Protein AF-A0A979G7C5-F1 (afdb_monomer)

Radius of gyration: 26.06 Å; Cα contacts (8 Å, |Δi|>4): 668; chains: 1; bounding box: 57×46×70 Å

Mean predicted aligned error: 7.99 Å

Nearest PDB structures (foldseek):
  5u0k-assembly3_E  TM=8.000E-01  e=1.067E-02  Homo sapiens
  5et0-assembly2_C  TM=7.974E-01  e=4.278E-02  Mus musculus
  5u0k-assembly2_C  TM=7.469E-01  e=3.533E-02  Homo sapiens
  5et0-assembly1_A  TM=7.717E-01  e=4.078E-02  Mus musculus
  5d68-assembly1_A  TM=5.350E-01  e=1.063E-01  Homo sapiens

Structure (mmCIF, N/CA/C/O backbone):
data_AF-A0A979G7C5-F1
#
_entry.id   AF-A0A979G7C5-F1
#
loop_
_atom_site.group_PDB
_atom_site.id
_atom_site.type_symbol
_atom_site.label_atom_id
_atom_site.label_alt_id
_atom_site.label_comp_id
_atom_site.label_asym_id
_atom_site.label_entity_id
_atom_site.label_seq_id
_atom_site.pdbx_PDB_ins_code
_atom_site.Cartn_x
_atom_site.Cartn_y
_atom_site.Cartn_z
_atom_site.occupancy
_atom_site.B_iso_or_equiv
_atom_site.auth_seq_id
_atom_site.auth_comp_id
_atom_site.auth_asym_id
_atom_site.auth_atom_id
_atom_site.pdbx_PDB_model_num
ATOM 1 N N . MET A 1 1 ? -24.559 18.568 43.236 1.00 65.19 1 MET A N 1
ATOM 2 C CA . MET A 1 1 ? -23.312 19.051 42.626 1.00 65.19 1 MET A CA 1
ATOM 3 C C . MET A 1 1 ? -23.629 20.372 41.955 1.00 65.19 1 MET A C 1
ATOM 5 O O . MET A 1 1 ? -24.636 20.442 41.255 1.00 65.19 1 MET A O 1
ATOM 9 N N . THR A 1 2 ? -22.877 21.422 42.255 1.00 83.81 2 THR A N 1
ATOM 10 C CA . THR A 1 2 ? -23.040 22.732 41.608 1.00 83.81 2 THR A CA 1
ATOM 11 C C . THR A 1 2 ? -22.500 22.690 40.173 1.00 83.81 2 THR A C 1
ATOM 13 O O . THR A 1 2 ? -21.717 21.806 39.822 1.00 83.81 2 THR A O 1
ATOM 16 N N . GLU A 1 3 ? -22.909 23.631 39.318 1.00 80.62 3 GLU A N 1
ATOM 17 C CA . GLU A 1 3 ? -22.395 23.734 37.940 1.00 80.62 3 GLU A CA 1
ATOM 18 C C . GLU A 1 3 ? -20.869 23.934 37.915 1.00 80.62 3 GLU A C 1
ATOM 20 O O . GLU A 1 3 ? -20.166 23.355 37.090 1.00 80.62 3 GLU A O 1
ATOM 25 N N . GLN A 1 4 ? -20.340 24.678 38.887 1.00 83.25 4 GLN A N 1
ATOM 26 C CA . GLN A 1 4 ? -18.908 24.901 39.046 1.00 83.25 4 GLN A CA 1
ATOM 27 C C . GLN A 1 4 ? -18.161 23.621 39.458 1.00 83.25 4 GLN A C 1
ATOM 29 O O . GLN A 1 4 ? -17.137 23.299 38.858 1.00 83.25 4 GLN A O 1
ATOM 34 N N . GLU A 1 5 ? -18.705 22.840 40.399 1.00 84.50 5 GLU A N 1
ATOM 35 C CA . GLU A 1 5 ? -18.144 21.533 40.784 1.00 84.50 5 GLU A CA 1
ATOM 36 C C . GLU A 1 5 ? -18.122 20.544 39.604 1.00 84.50 5 GLU A C 1
ATOM 38 O O . GLU A 1 5 ? -17.166 19.788 39.438 1.00 84.50 5 GLU A O 1
ATOM 43 N N . MET A 1 6 ? -19.157 20.556 38.757 1.00 81.44 6 MET A N 1
ATOM 44 C CA . MET A 1 6 ? -19.218 19.723 37.547 1.00 81.44 6 MET A CA 1
ATOM 45 C C . MET A 1 6 ? -18.106 20.069 36.562 1.00 81.44 6 MET A C 1
ATOM 47 O O . MET A 1 6 ? -17.417 19.175 36.070 1.00 81.44 6 MET A O 1
ATOM 51 N N . ILE A 1 7 ? -17.907 21.361 36.303 1.00 84.19 7 ILE A N 1
ATOM 52 C CA . ILE A 1 7 ? -16.849 21.843 35.415 1.00 84.19 7 ILE A CA 1
ATOM 53 C C . ILE A 1 7 ? -15.473 21.458 35.975 1.00 84.19 7 ILE A C 1
ATOM 55 O O . ILE A 1 7 ? -14.643 20.926 35.239 1.00 84.19 7 ILE A O 1
ATOM 59 N N . GLU A 1 8 ? -15.221 21.662 37.269 1.00 87.56 8 GLU A N 1
ATOM 60 C CA . GLU A 1 8 ? -13.943 21.305 37.903 1.00 87.56 8 GLU A CA 1
ATOM 61 C C . GLU A 1 8 ? -13.616 19.813 37.756 1.00 87.56 8 GLU A C 1
ATOM 63 O O . GLU A 1 8 ? -12.504 19.461 37.350 1.00 87.56 8 GLU A O 1
ATOM 68 N N . LYS A 1 9 ? -14.598 18.930 37.980 1.00 88.50 9 LYS A N 1
ATOM 69 C CA . LYS A 1 9 ? -14.421 17.484 37.777 1.00 88.50 9 LYS A CA 1
ATOM 70 C C . LYS A 1 9 ? -14.158 17.115 36.318 1.00 88.50 9 LYS A C 1
ATOM 72 O O . LYS A 1 9 ? -13.328 16.246 36.055 1.00 88.50 9 LYS A O 1
ATOM 77 N N . GLN A 1 10 ? -14.798 17.789 35.362 1.00 86.75 10 GLN A N 1
ATOM 78 C CA . GLN A 1 10 ? -14.504 17.608 33.935 1.00 86.75 10 GLN A CA 1
ATOM 79 C C . GLN A 1 10 ? -13.054 17.997 33.598 1.00 86.75 10 GLN A C 1
ATOM 81 O O . GLN A 1 10 ? -12.366 17.283 32.861 1.00 86.75 10 GLN A O 1
ATOM 86 N N . TRP A 1 11 ? -12.548 19.103 34.152 1.00 86.06 11 TRP A N 1
ATOM 87 C CA . TRP A 1 11 ? -11.151 19.509 33.963 1.00 86.06 11 TRP A CA 1
ATOM 88 C C . TRP A 1 11 ? -10.168 18.516 34.573 1.00 86.06 11 TRP A C 1
ATOM 90 O O . TRP A 1 11 ? -9.171 18.183 33.923 1.00 86.06 11 TRP A O 1
ATOM 100 N N . GLU A 1 12 ? -10.454 18.020 35.775 1.00 90.19 12 GLU A N 1
ATOM 101 C CA . GLU A 1 12 ? -9.597 17.041 36.438 1.00 90.19 12 GLU A CA 1
ATOM 102 C C . GLU A 1 12 ? -9.574 15.714 35.677 1.00 90.19 12 GLU A C 1
ATOM 104 O O . GLU A 1 12 ? -8.500 15.186 35.388 1.00 90.19 12 GLU A O 1
ATOM 109 N N . LEU A 1 13 ? -10.730 15.240 35.209 1.00 89.00 13 LEU A N 1
ATOM 110 C CA . LEU A 1 13 ? -10.818 14.065 34.348 1.00 89.00 13 LEU A CA 1
ATOM 111 C C . LEU A 1 13 ? -9.994 14.233 33.063 1.00 89.00 13 LEU A C 1
ATOM 113 O O . LEU A 1 13 ? -9.229 13.344 32.683 1.00 89.00 13 LEU A O 1
ATOM 117 N N . ALA A 1 14 ? -10.080 15.399 32.415 1.00 85.56 14 ALA A N 1
ATOM 118 C CA . ALA A 1 14 ? -9.262 15.696 31.240 1.00 85.56 14 ALA A CA 1
ATOM 119 C C . ALA A 1 14 ? -7.764 15.638 31.546 1.00 85.56 14 ALA A C 1
ATOM 121 O O . ALA A 1 14 ? -6.989 15.132 30.735 1.00 85.56 14 ALA A O 1
ATOM 122 N N . ARG A 1 15 ? -7.360 16.190 32.695 1.00 87.94 15 ARG A N 1
ATOM 123 C CA . ARG A 1 15 ? -5.967 16.230 33.134 1.00 87.94 15 ARG A CA 1
ATOM 124 C C . ARG A 1 15 ? -5.449 14.821 33.408 1.00 87.94 15 ARG A C 1
ATOM 126 O O . ARG A 1 15 ? -4.359 14.499 32.946 1.00 87.94 15 ARG A O 1
ATOM 133 N N . LEU A 1 16 ? -6.219 13.978 34.095 1.00 90.88 16 LEU A N 1
ATOM 134 C CA . LEU A 1 16 ? -5.849 12.585 34.361 1.00 90.88 16 LEU A CA 1
ATOM 135 C C . LEU A 1 16 ? -5.660 11.794 33.064 1.00 90.88 16 LEU A C 1
ATOM 137 O O . LEU A 1 16 ? -4.628 11.153 32.885 1.00 90.88 16 LEU A O 1
ATOM 141 N N . ILE A 1 17 ? -6.595 11.919 32.118 1.00 87.69 17 ILE A N 1
ATOM 142 C CA . ILE A 1 17 ? -6.493 11.272 30.803 1.00 87.69 17 ILE A CA 1
ATOM 143 C C . ILE A 1 17 ? -5.252 11.774 30.046 1.00 87.69 17 ILE A C 1
ATOM 145 O O . ILE A 1 17 ? -4.513 10.984 29.465 1.00 87.69 17 ILE A O 1
ATOM 149 N N . GLN A 1 18 ? -4.975 13.082 30.063 1.00 85.12 18 GLN A N 1
ATOM 150 C CA . GLN A 1 18 ? -3.791 13.651 29.405 1.00 85.12 18 GLN A CA 1
ATOM 151 C C . GLN A 1 18 ? -2.464 13.208 30.032 1.00 85.12 18 GLN A C 1
ATOM 153 O O . GLN A 1 18 ? -1.471 13.124 29.309 1.00 85.12 18 GLN A O 1
ATOM 158 N N . ARG A 1 19 ? -2.450 12.933 31.342 1.00 88.56 19 ARG A N 1
ATOM 159 C CA . ARG A 1 19 ? -1.281 12.428 32.073 1.00 88.56 19 ARG A CA 1
ATOM 160 C C . ARG A 1 19 ? -0.956 10.974 31.757 1.00 88.56 19 ARG A C 1
ATOM 162 O O . ARG A 1 19 ? 0.168 10.573 32.029 1.00 88.56 19 ARG A O 1
ATOM 169 N N . MET A 1 20 ? -1.897 10.211 31.196 1.00 88.00 20 MET A N 1
ATOM 170 C CA . MET A 1 20 ? -1.605 8.840 30.800 1.00 88.00 20 MET A CA 1
ATOM 171 C C . MET A 1 20 ? -0.506 8.813 29.741 1.00 88.00 20 MET A C 1
ATOM 173 O O . MET A 1 20 ? -0.612 9.435 28.670 1.00 88.00 20 MET A O 1
ATOM 177 N N . GLU A 1 21 ? 0.541 8.063 30.054 1.00 84.50 21 GLU A N 1
ATOM 178 C CA . GLU A 1 21 ? 1.691 7.899 29.192 1.00 84.50 21 GLU A CA 1
ATOM 179 C C . GLU A 1 21 ? 1.343 6.978 28.021 1.00 84.50 21 GLU A C 1
ATOM 181 O O . GLU A 1 21 ? 0.790 5.888 28.172 1.00 84.50 21 GLU A O 1
ATOM 186 N N . VAL A 1 22 ? 1.638 7.457 26.816 1.00 78.50 22 VAL A N 1
ATOM 187 C CA . VAL A 1 22 ? 1.354 6.764 25.557 1.00 78.50 22 VAL A CA 1
ATOM 188 C C . VAL A 1 22 ? 2.319 5.594 25.408 1.00 78.50 22 VAL A C 1
ATOM 190 O O . VAL A 1 22 ? 3.527 5.796 25.303 1.00 78.50 22 VAL A O 1
ATOM 193 N N . ILE A 1 23 ? 1.765 4.385 25.346 1.00 68.44 23 ILE A N 1
ATOM 194 C CA . ILE A 1 23 ? 2.517 3.126 25.241 1.00 68.44 23 ILE A CA 1
ATOM 195 C C . ILE A 1 23 ? 2.898 2.830 23.776 1.00 68.44 23 ILE A C 1
ATOM 197 O O . ILE A 1 23 ? 3.778 2.016 23.506 1.00 68.44 23 ILE A O 1
ATOM 201 N N . PHE A 1 24 ? 2.287 3.525 22.806 1.00 59.44 24 PHE A N 1
ATOM 202 C CA . PHE A 1 24 ? 2.397 3.158 21.397 1.00 59.44 24 PHE A CA 1
ATOM 203 C C . PHE A 1 24 ? 3.836 3.014 20.849 1.00 59.44 24 PHE A C 1
ATOM 205 O O . PHE A 1 24 ? 4.648 3.944 20.843 1.00 59.44 24 PHE A O 1
ATOM 212 N N . ILE A 1 25 ? 4.073 1.822 20.285 1.00 53.44 25 ILE A N 1
ATOM 213 C CA . ILE A 1 25 ? 5.335 1.147 19.909 1.00 53.44 25 ILE A CA 1
ATOM 214 C C . ILE A 1 25 ? 6.167 1.884 18.836 1.00 53.44 25 ILE A C 1
ATOM 216 O O . ILE A 1 25 ? 7.331 1.569 18.602 1.00 53.44 25 ILE A O 1
ATOM 220 N N . GLY A 1 26 ? 5.614 2.913 18.197 1.00 47.84 26 GLY A N 1
ATOM 221 C CA . GLY A 1 26 ? 6.267 3.617 17.094 1.00 47.84 26 GLY A CA 1
ATOM 222 C C . GLY A 1 26 ? 7.350 4.632 17.466 1.00 47.84 26 GLY A C 1
ATOM 223 O O . GLY A 1 26 ? 8.093 5.044 16.577 1.00 47.84 26 GLY A O 1
ATOM 224 N N . HIS A 1 27 ? 7.412 5.086 18.725 1.00 45.94 27 HIS A N 1
ATOM 225 C CA . HIS A 1 27 ? 8.196 6.282 19.074 1.00 45.94 27 HIS A CA 1
ATOM 226 C C . HIS A 1 27 ? 8.910 6.294 20.438 1.00 45.94 27 HIS A C 1
ATOM 228 O O . HIS A 1 27 ? 9.611 7.264 20.706 1.00 45.94 27 HIS A O 1
ATOM 234 N N . GLN A 1 28 ? 8.785 5.280 21.297 1.00 47.62 28 GLN A N 1
ATOM 235 C CA . GLN A 1 28 ? 9.288 5.389 22.684 1.00 47.62 28 GLN A CA 1
ATOM 236 C C . GLN A 1 28 ? 10.570 4.613 22.993 1.00 47.62 28 GLN A C 1
ATOM 238 O O . GLN A 1 28 ? 11.233 4.933 23.979 1.00 47.62 28 GLN A O 1
ATOM 243 N N . PHE A 1 29 ? 10.954 3.654 22.150 1.00 48.78 29 PHE A N 1
ATOM 244 C CA . PHE A 1 29 ? 12.220 2.946 22.304 1.00 48.78 29 PHE A CA 1
ATOM 245 C C . PHE A 1 29 ? 13.025 3.172 21.049 1.00 48.78 29 PHE A C 1
ATOM 247 O O . PHE A 1 29 ? 12.727 2.644 19.976 1.00 48.78 29 PHE A O 1
ATOM 254 N N . ASN A 1 30 ? 14.006 4.056 21.185 1.00 47.91 30 ASN A N 1
ATOM 255 C CA . ASN A 1 30 ? 14.984 4.277 20.148 1.00 47.91 30 ASN A CA 1
ATOM 256 C C . ASN A 1 30 ? 15.523 2.896 19.757 1.00 47.91 30 ASN A C 1
ATOM 258 O O . ASN A 1 30 ? 15.884 2.115 20.634 1.00 47.91 30 ASN A O 1
ATOM 262 N N . LYS A 1 31 ? 15.593 2.568 18.465 1.00 48.22 31 LYS A N 1
ATOM 263 C CA . LYS A 1 31 ? 16.135 1.274 17.998 1.00 48.22 31 LYS A CA 1
ATOM 264 C C . LYS A 1 31 ? 17.591 1.043 18.474 1.00 48.22 31 LYS A C 1
ATOM 266 O O . LYS A 1 31 ? 18.130 -0.045 18.316 1.00 48.22 31 LYS A O 1
ATOM 271 N N . TYR A 1 32 ? 18.200 2.083 19.051 1.00 47.16 32 TYR A N 1
ATOM 272 C CA . TYR A 1 32 ? 19.519 2.143 19.669 1.00 47.16 32 TYR A CA 1
ATOM 273 C C . TYR A 1 32 ? 19.537 1.944 21.201 1.00 47.16 32 TYR A C 1
ATOM 275 O O . TYR A 1 32 ? 20.624 1.886 21.768 1.00 47.16 32 TYR A O 1
ATOM 283 N N . GLU A 1 33 ? 18.397 1.825 21.894 1.00 55.56 33 GLU A N 1
ATOM 284 C CA . GLU A 1 33 ? 18.376 1.348 23.287 1.00 55.56 33 GLU A CA 1
ATOM 285 C C . GLU A 1 33 ? 18.590 -0.169 23.279 1.00 55.56 33 GLU A C 1
ATOM 287 O O . GLU A 1 33 ? 17.657 -0.962 23.207 1.00 55.56 33 GLU A O 1
ATOM 292 N N . GLN A 1 34 ? 19.862 -0.568 23.278 1.00 56.00 34 GLN A N 1
ATOM 293 C CA . GLN A 1 34 ? 20.287 -1.959 23.101 1.00 56.00 34 GLN A CA 1
ATOM 294 C C . GLN A 1 34 ? 19.947 -2.873 24.290 1.00 56.00 34 GLN A C 1
ATOM 296 O O . GLN A 1 34 ? 20.027 -4.090 24.151 1.00 56.00 34 GLN A O 1
ATOM 301 N N . ASN A 1 35 ? 19.577 -2.324 25.452 1.00 74.62 35 ASN A N 1
ATOM 302 C CA . ASN A 1 35 ? 19.304 -3.119 26.647 1.00 74.62 35 ASN A CA 1
ATOM 303 C C . ASN A 1 35 ? 17.797 -3.388 26.813 1.00 74.62 35 ASN A C 1
ATOM 305 O O . ASN A 1 35 ? 17.026 -2.515 27.219 1.00 74.62 35 ASN A O 1
ATOM 309 N N . GLU A 1 36 ? 17.398 -4.624 26.513 1.00 74.81 36 GLU A N 1
ATOM 310 C CA . GLU A 1 36 ? 16.022 -5.115 26.620 1.00 74.81 36 GLU A CA 1
ATOM 311 C C . GLU A 1 36 ? 15.440 -4.988 28.037 1.00 74.81 36 GLU A C 1
ATOM 313 O O . GLU A 1 36 ? 14.257 -4.680 28.184 1.00 74.81 36 GLU A O 1
ATOM 318 N N . GLU A 1 37 ? 16.266 -5.140 29.073 1.00 79.62 37 GLU A N 1
ATOM 319 C CA . GLU A 1 37 ? 15.842 -5.026 30.471 1.00 79.62 37 GLU A CA 1
ATOM 320 C C . GLU A 1 37 ? 15.421 -3.590 30.813 1.00 79.62 37 GLU A C 1
ATOM 322 O O . GLU A 1 37 ? 14.376 -3.368 31.422 1.00 79.62 37 GLU A O 1
ATOM 327 N N . ILE A 1 38 ? 16.180 -2.590 30.346 1.00 75.38 38 ILE A N 1
ATOM 328 C CA . ILE A 1 38 ? 15.843 -1.167 30.527 1.00 75.38 38 ILE A CA 1
ATOM 329 C C . ILE A 1 38 ? 14.521 -0.845 29.824 1.00 75.38 38 ILE A C 1
ATOM 331 O O . ILE A 1 38 ? 13.658 -0.165 30.386 1.00 75.38 38 ILE A O 1
ATOM 335 N N . ARG A 1 39 ? 14.344 -1.378 28.611 1.00 72.81 39 ARG A N 1
ATOM 336 C CA . ARG A 1 39 ? 13.121 -1.225 27.821 1.00 72.81 39 ARG A CA 1
ATOM 337 C C . ARG A 1 39 ? 11.905 -1.781 28.562 1.00 72.81 39 ARG A C 1
ATOM 339 O O . ARG A 1 39 ? 10.885 -1.099 28.678 1.00 72.81 39 ARG A O 1
ATOM 346 N N . LEU A 1 40 ? 12.028 -3.005 29.072 1.00 76.62 40 LEU A N 1
ATOM 347 C CA . LEU A 1 40 ? 10.964 -3.696 29.792 1.00 76.62 40 LEU A CA 1
ATOM 348 C C . LEU A 1 40 ? 10.635 -2.986 31.109 1.00 76.62 40 LEU A C 1
ATOM 350 O O . LEU A 1 40 ? 9.466 -2.737 31.383 1.00 76.62 40 LEU A O 1
ATOM 354 N N . ASN A 1 41 ? 11.646 -2.565 31.871 1.00 82.00 41 ASN A N 1
ATOM 355 C CA . ASN A 1 41 ? 11.454 -1.830 33.122 1.00 82.00 41 ASN A CA 1
ATOM 356 C C . ASN A 1 41 ? 10.749 -0.487 32.903 1.00 82.00 41 ASN A C 1
ATOM 358 O O . ASN A 1 41 ? 9.819 -0.159 33.639 1.00 82.00 41 ASN A O 1
ATOM 362 N N . LYS A 1 42 ? 11.131 0.276 31.868 1.00 79.12 42 LYS A N 1
ATOM 363 C CA . LYS A 1 42 ? 10.425 1.513 31.503 1.00 79.12 42 LYS A CA 1
ATOM 364 C C . LYS A 1 42 ? 8.978 1.212 31.105 1.00 79.12 42 LYS A C 1
ATOM 366 O O . LYS A 1 42 ? 8.076 1.870 31.606 1.00 79.12 42 LYS A O 1
ATOM 371 N N . SER A 1 43 ? 8.748 0.198 30.269 1.00 78.19 43 SER A N 1
ATOM 372 C CA . SER A 1 43 ? 7.396 -0.222 29.873 1.00 78.19 43 SER A CA 1
ATOM 373 C C . SER A 1 43 ? 6.527 -0.617 31.074 1.00 78.19 43 SER A C 1
ATOM 375 O O . SER A 1 43 ? 5.376 -0.196 31.157 1.00 78.19 43 SER A O 1
ATOM 377 N N . ASN A 1 44 ? 7.074 -1.387 32.018 1.00 82.62 44 ASN A N 1
ATOM 378 C CA . ASN A 1 44 ? 6.371 -1.811 33.230 1.00 82.62 44 ASN A CA 1
ATOM 379 C C . ASN A 1 44 ? 6.041 -0.619 34.129 1.00 82.62 44 ASN A C 1
ATOM 381 O O . ASN A 1 44 ? 4.913 -0.502 34.595 1.00 82.62 44 ASN A O 1
ATOM 385 N N . LYS A 1 45 ? 6.986 0.311 34.303 1.00 85.25 45 LYS A N 1
ATOM 386 C CA . LYS A 1 45 ? 6.754 1.543 35.062 1.00 85.25 45 LYS A CA 1
ATOM 387 C C . LYS A 1 45 ? 5.619 2.377 34.458 1.00 85.25 45 LYS A C 1
ATOM 389 O O . LYS A 1 45 ? 4.718 2.792 35.179 1.00 85.25 45 LYS A O 1
ATOM 394 N N . VAL A 1 46 ? 5.631 2.577 33.138 1.00 83.75 46 VAL A N 1
ATOM 395 C CA . VAL A 1 46 ? 4.547 3.272 32.423 1.00 83.75 46 VAL A CA 1
ATOM 396 C C . VAL A 1 46 ? 3.208 2.566 32.629 1.00 83.75 46 VAL A C 1
ATOM 398 O O . VAL A 1 46 ? 2.183 3.214 32.842 1.00 83.75 46 VAL A O 1
ATOM 401 N N . HIS A 1 47 ? 3.206 1.235 32.574 1.00 82.38 47 HIS A N 1
ATOM 402 C CA . HIS A 1 47 ? 2.008 0.442 32.807 1.00 82.38 47 HIS A CA 1
ATOM 403 C C . HIS A 1 47 ? 1.458 0.642 34.229 1.00 82.38 47 HIS A C 1
ATOM 405 O O . HIS A 1 47 ? 0.273 0.930 34.381 1.00 82.38 47 HIS A O 1
ATOM 411 N N . GLU A 1 48 ? 2.307 0.572 35.256 1.00 86.00 48 GLU A N 1
ATOM 412 C CA . GLU A 1 48 ? 1.921 0.806 36.655 1.00 86.00 48 GLU A CA 1
ATOM 413 C C . GLU A 1 48 ? 1.374 2.222 36.891 1.00 86.00 48 GLU A C 1
ATOM 415 O O . GLU A 1 48 ? 0.337 2.388 37.536 1.00 86.00 48 GLU A O 1
ATOM 420 N N . GLU A 1 49 ? 2.022 3.251 36.340 1.00 87.31 49 GLU A N 1
ATOM 421 C CA . GLU A 1 49 ? 1.556 4.641 36.450 1.00 87.31 4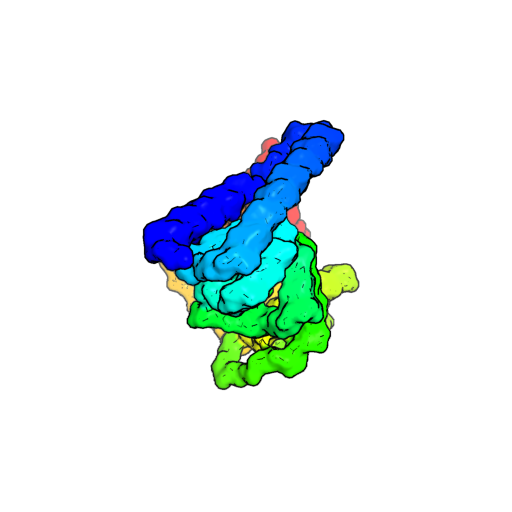9 GLU A CA 1
ATOM 422 C C . GLU A 1 49 ? 0.201 4.838 35.752 1.00 87.31 49 GLU A C 1
ATOM 424 O O . GLU A 1 49 ? -0.708 5.473 36.297 1.00 87.31 49 GLU A O 1
ATOM 429 N N . ASN A 1 50 ? 0.019 4.231 34.576 1.00 89.81 50 ASN A N 1
ATOM 430 C CA . ASN A 1 50 ? -1.255 4.254 33.865 1.00 89.81 50 ASN A CA 1
ATOM 431 C C . ASN A 1 50 ? -2.365 3.511 34.624 1.00 89.81 50 ASN A C 1
ATOM 433 O O . ASN A 1 50 ? -3.503 3.981 34.607 1.00 89.81 50 ASN A O 1
ATOM 437 N N . LEU A 1 51 ? -2.060 2.407 35.316 1.00 88.19 51 LEU A N 1
ATOM 438 C CA . LEU A 1 51 ? -3.025 1.689 36.160 1.00 88.19 51 LEU A CA 1
ATOM 439 C C . LEU A 1 51 ? -3.532 2.557 37.322 1.00 88.19 51 LEU A C 1
ATOM 441 O O . LEU A 1 51 ? -4.728 2.562 37.618 1.00 88.19 51 LEU A O 1
ATOM 445 N N . GLN A 1 52 ? -2.653 3.339 37.954 1.00 88.94 52 GLN A N 1
ATOM 446 C CA . GLN A 1 52 ? -3.056 4.263 39.021 1.00 88.94 52 GLN A CA 1
ATOM 447 C C . GLN A 1 52 ? -3.975 5.375 38.494 1.00 88.94 52 GLN A C 1
ATOM 449 O O . GLN A 1 52 ? -4.983 5.707 39.121 1.00 88.94 52 GLN A O 1
ATOM 454 N N . LEU A 1 53 ? -3.659 5.930 37.319 1.00 91.56 53 LEU A N 1
ATOM 455 C CA . LEU A 1 53 ? -4.504 6.936 36.670 1.00 91.56 53 LEU A CA 1
ATOM 456 C C . LEU A 1 53 ? -5.859 6.355 36.243 1.00 91.56 53 LEU A C 1
ATOM 458 O O . LEU A 1 53 ? -6.877 7.021 36.423 1.00 91.56 53 LEU A O 1
ATOM 462 N N . LEU A 1 54 ? -5.889 5.118 35.735 1.00 91.56 54 LEU A N 1
ATOM 463 C CA . LEU A 1 54 ? -7.114 4.394 35.375 1.00 91.56 54 LEU A CA 1
ATOM 4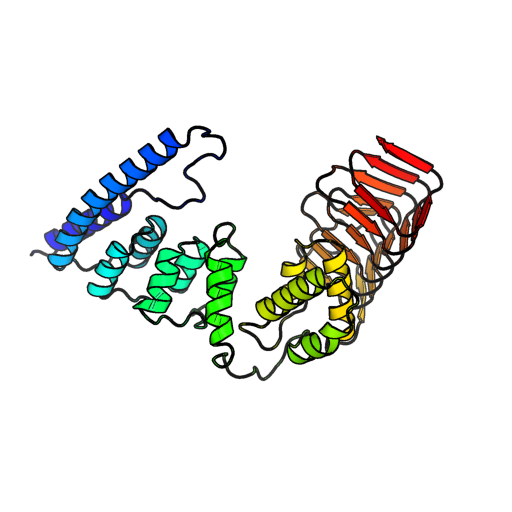64 C C . LEU A 1 54 ? -8.084 4.297 36.557 1.00 91.56 54 LEU A C 1
ATOM 466 O O . LEU A 1 54 ? -9.265 4.598 36.391 1.00 91.56 54 LEU A O 1
ATOM 470 N N . ALA A 1 55 ? -7.592 3.964 37.755 1.00 91.81 55 ALA A N 1
ATOM 471 C CA . ALA A 1 55 ? -8.421 3.903 38.958 1.00 91.81 55 ALA A CA 1
ATOM 472 C C . ALA A 1 55 ? -9.045 5.269 39.312 1.00 91.81 55 ALA A C 1
ATOM 474 O O . ALA A 1 55 ? -10.236 5.348 39.612 1.00 91.81 55 ALA A O 1
ATOM 475 N N . ALA A 1 56 ? -8.273 6.358 39.222 1.00 92.06 56 ALA A N 1
ATOM 476 C CA . ALA A 1 56 ? -8.780 7.711 39.470 1.00 92.06 56 ALA A CA 1
ATOM 477 C C . ALA A 1 56 ? -9.802 8.162 38.410 1.00 92.06 56 ALA A C 1
ATOM 479 O O . ALA A 1 56 ? -10.829 8.753 38.743 1.00 92.06 56 ALA A O 1
ATOM 480 N N . ILE A 1 57 ? -9.547 7.845 37.137 1.00 91.56 57 ILE A N 1
ATOM 481 C CA . ILE A 1 57 ? -10.468 8.112 36.025 1.00 91.56 57 ILE A CA 1
ATOM 482 C C . ILE A 1 57 ? -11.791 7.374 36.238 1.00 91.56 57 ILE A C 1
ATOM 484 O O . ILE A 1 57 ? -12.855 7.969 36.074 1.00 91.56 57 ILE A O 1
ATOM 488 N N . LYS A 1 58 ? -11.723 6.099 36.635 1.00 91.25 58 LYS A N 1
ATOM 489 C CA . LYS A 1 58 ? -12.897 5.266 36.895 1.00 91.25 58 LYS A CA 1
ATOM 490 C C . LYS A 1 58 ? -13.816 5.889 37.941 1.00 91.25 58 LYS A C 1
ATOM 492 O O . LYS A 1 58 ? -15.004 6.031 37.674 1.00 91.25 58 LYS A O 1
ATOM 497 N N . MET A 1 59 ? -13.260 6.339 39.068 1.00 91.81 59 MET A N 1
ATOM 498 C CA . MET A 1 59 ? -14.044 6.997 40.120 1.00 91.81 59 MET A CA 1
ATOM 499 C C . MET A 1 59 ? -14.783 8.236 39.598 1.00 91.81 59 MET A C 1
ATOM 501 O O . MET A 1 59 ? -15.977 8.382 39.835 1.00 91.81 59 MET A O 1
ATOM 505 N N . LEU A 1 60 ? -14.112 9.107 38.833 1.00 89.75 60 LEU A N 1
ATOM 506 C CA . LEU A 1 60 ? -14.755 10.310 38.286 1.00 89.75 60 LEU A CA 1
ATOM 507 C C . LEU A 1 60 ? -15.873 9.983 37.285 1.00 89.75 60 LEU A C 1
ATOM 509 O O . LEU A 1 60 ? -16.884 10.680 37.246 1.00 89.75 60 LEU A O 1
ATOM 513 N N . ILE A 1 61 ? -15.715 8.932 36.478 1.00 88.12 61 ILE A N 1
ATOM 514 C CA . ILE A 1 61 ? -16.768 8.487 35.553 1.00 88.12 61 ILE A CA 1
ATOM 515 C C . ILE A 1 61 ? -17.964 7.918 36.333 1.00 88.12 61 ILE A C 1
ATOM 517 O O . ILE A 1 61 ? -19.108 8.236 36.009 1.00 88.12 61 ILE A O 1
ATOM 521 N N . GLU A 1 62 ? -17.717 7.127 37.382 1.00 89.00 62 GLU A N 1
ATOM 522 C CA . GLU A 1 62 ? -18.758 6.569 38.261 1.00 89.00 62 GLU A CA 1
ATOM 523 C C . GLU A 1 62 ? -19.529 7.656 39.034 1.00 89.00 62 GLU A C 1
ATOM 525 O O . GLU A 1 62 ? -20.716 7.491 39.314 1.00 89.00 62 GLU A O 1
ATOM 530 N N . GLU A 1 63 ? -18.907 8.808 39.301 1.00 88.69 63 GLU A N 1
ATOM 531 C CA . GLU A 1 63 ? -19.565 9.997 39.865 1.00 88.69 63 GLU A CA 1
ATOM 532 C C . GLU A 1 63 ? -20.489 10.739 38.875 1.00 88.69 63 GLU A C 1
ATOM 534 O O . GLU A 1 63 ? -21.099 11.750 39.235 1.00 88.69 63 GLU A O 1
ATOM 539 N N . GLY A 1 64 ? -20.616 10.255 37.635 1.00 84.19 64 GLY A N 1
ATOM 540 C CA . GLY A 1 64 ? -21.521 10.810 36.627 1.00 84.19 64 GLY A CA 1
ATOM 541 C C . GLY A 1 64 ? -20.978 12.050 35.917 1.00 84.19 64 GLY A C 1
ATOM 542 O O . GLY A 1 64 ? -21.757 12.864 35.417 1.00 84.19 64 GLY A O 1
ATOM 543 N N . VAL A 1 65 ? -19.654 12.227 35.878 1.00 84.62 65 VAL A N 1
ATOM 544 C CA . VAL A 1 65 ? -19.025 13.307 35.109 1.00 84.62 65 VAL A CA 1
ATOM 545 C C . VAL A 1 65 ? -19.289 13.081 33.620 1.00 84.62 65 VAL A C 1
ATOM 547 O O . VAL A 1 65 ? -18.794 12.123 33.027 1.00 84.62 65 VAL A O 1
ATOM 550 N N . ASP A 1 66 ? -20.060 13.982 33.006 1.00 77.62 66 ASP A N 1
ATOM 551 C CA . ASP A 1 66 ? -20.299 13.960 31.561 1.00 77.62 66 ASP A CA 1
ATOM 552 C C . ASP A 1 66 ? -18.967 14.071 30.811 1.00 77.62 66 ASP A C 1
ATOM 554 O O . ASP A 1 66 ? -18.162 14.937 31.133 1.00 77.62 66 ASP A O 1
ATOM 558 N N . LEU A 1 67 ? -18.758 13.217 29.809 1.00 76.75 67 LEU A N 1
ATOM 559 C CA . LEU A 1 67 ? -17.566 13.123 28.960 1.00 76.75 67 LEU A CA 1
ATOM 560 C C . LEU A 1 67 ? -17.668 13.953 27.666 1.00 76.75 67 LEU A C 1
ATOM 562 O O . LEU A 1 67 ? -16.702 14.055 26.897 1.00 76.75 67 LEU A O 1
ATOM 566 N N . ASN A 1 68 ? -18.828 14.555 27.395 1.00 69.31 68 ASN A N 1
ATOM 567 C CA . ASN A 1 68 ? -19.110 15.220 26.125 1.00 69.31 68 ASN A CA 1
ATOM 568 C C . ASN A 1 68 ? -18.314 16.522 25.914 1.00 69.31 68 ASN A C 1
ATOM 570 O O . ASN A 1 68 ? -18.152 16.989 24.788 1.00 69.31 68 ASN A O 1
ATOM 574 N N . PHE A 1 69 ? -17.715 17.072 26.971 1.00 67.00 69 PHE A N 1
ATOM 575 C CA . PHE A 1 69 ? -16.857 18.254 26.881 1.00 67.00 69 PHE A CA 1
ATOM 576 C C . PHE A 1 69 ? -15.580 18.018 26.043 1.00 67.00 69 PHE A C 1
ATOM 578 O O . PHE A 1 69 ? -15.000 18.986 25.547 1.00 67.00 69 PHE A O 1
ATOM 585 N N . LYS A 1 70 ? -15.129 16.757 25.856 1.00 60.66 70 LYS A N 1
ATOM 586 C CA . LYS A 1 70 ? -13.865 16.416 25.156 1.00 60.66 70 LYS A CA 1
ATOM 587 C C . LYS A 1 70 ? -13.854 15.080 24.386 1.00 60.66 70 LYS A C 1
ATOM 589 O O . LYS A 1 70 ? -12.773 14.543 24.135 1.00 60.66 70 LYS A O 1
ATOM 594 N N . ASN A 1 71 ? -15.008 14.567 23.941 1.00 59.75 71 ASN A N 1
ATOM 595 C CA . ASN A 1 71 ? -15.158 13.254 23.268 1.00 59.75 71 ASN A CA 1
ATOM 596 C C . ASN A 1 71 ? -14.019 12.911 22.267 1.00 59.75 71 ASN A C 1
ATOM 598 O O . ASN A 1 71 ? -13.437 11.827 22.300 1.00 59.75 71 ASN A O 1
ATOM 602 N N . LYS A 1 72 ? -13.604 13.881 21.442 1.00 63.03 72 LYS A N 1
ATOM 603 C CA . LYS A 1 72 ? -12.565 13.698 20.414 1.00 63.03 72 LYS A CA 1
ATOM 604 C C . LYS A 1 72 ? -11.182 13.319 20.963 1.00 63.03 72 LYS A C 1
ATOM 606 O O . LYS A 1 72 ? -10.532 12.471 20.368 1.00 63.03 72 LYS A O 1
ATOM 611 N N . SER A 1 73 ? -10.731 13.910 22.075 1.00 71.81 73 SER A N 1
ATOM 612 C CA . SER A 1 73 ? -9.366 13.685 22.584 1.00 71.81 73 SER A CA 1
ATOM 613 C C . SER A 1 73 ? -9.242 12.467 23.498 1.00 71.81 73 SER A C 1
ATOM 615 O O . SER A 1 73 ? -8.146 11.934 23.658 1.00 71.81 73 SER A O 1
ATOM 617 N N . VAL A 1 74 ? -10.338 12.044 24.139 1.00 81.44 74 VAL A N 1
ATOM 618 C CA . VAL A 1 74 ? -10.292 10.990 25.166 1.00 81.44 74 VAL A CA 1
ATOM 619 C C . VAL A 1 74 ? -10.206 9.592 24.547 1.00 81.44 74 VAL A C 1
ATOM 621 O O . VAL A 1 74 ? -9.330 8.819 24.925 1.00 81.44 74 VAL A O 1
ATOM 624 N N . MET A 1 75 ? -11.007 9.299 23.516 1.00 85.75 75 MET A N 1
ATOM 625 C CA . MET A 1 75 ? -10.938 8.020 22.791 1.00 85.75 75 MET A CA 1
ATOM 626 C C . MET A 1 75 ? -9.597 7.835 22.068 1.00 85.75 75 MET A C 1
ATOM 628 O O . MET A 1 75 ? -9.024 6.749 22.092 1.00 85.75 75 MET A O 1
ATOM 632 N N . GLU A 1 76 ? -9.048 8.901 21.474 1.00 82.56 76 GLU A N 1
ATOM 633 C CA . GLU A 1 76 ? -7.715 8.857 20.858 1.00 82.56 76 GLU A CA 1
ATOM 634 C C . GLU A 1 76 ? -6.620 8.556 21.878 1.00 82.56 76 GLU A C 1
ATOM 636 O O . GLU A 1 76 ? -5.700 7.791 21.589 1.00 82.56 76 GLU A O 1
ATOM 641 N N . ARG A 1 77 ? -6.726 9.133 23.082 1.00 85.25 77 ARG A N 1
ATOM 642 C CA . ARG A 1 77 ? -5.794 8.839 24.169 1.00 85.25 77 ARG A CA 1
ATOM 643 C C . ARG A 1 77 ? -5.864 7.372 24.570 1.00 85.25 77 ARG A C 1
ATOM 645 O O . ARG A 1 77 ? -4.809 6.773 24.714 1.00 85.25 77 ARG A O 1
ATOM 652 N N . ALA A 1 78 ? -7.063 6.801 24.680 1.00 88.19 78 ALA A N 1
ATOM 653 C CA . ALA A 1 78 ? -7.241 5.390 25.012 1.00 88.19 78 ALA A CA 1
ATOM 654 C C . ALA A 1 78 ? -6.611 4.451 23.972 1.00 88.19 78 ALA A C 1
ATOM 656 O O . ALA A 1 78 ? -6.001 3.450 24.335 1.00 88.19 78 ALA A O 1
ATOM 657 N N . VAL A 1 79 ? -6.679 4.807 22.683 1.00 88.56 79 VAL A N 1
ATOM 658 C CA . VAL A 1 79 ? -5.953 4.081 21.625 1.00 88.56 79 VAL A CA 1
ATOM 659 C C . VAL A 1 79 ? -4.443 4.248 21.770 1.00 88.56 79 VAL A C 1
ATOM 661 O O . VAL A 1 79 ? -3.696 3.285 21.643 1.00 88.56 79 VAL A O 1
ATOM 664 N N . ALA A 1 80 ? -3.972 5.465 22.042 1.00 84.25 80 ALA A N 1
ATOM 665 C CA . ALA A 1 80 ? -2.547 5.751 22.178 1.00 84.25 80 ALA A CA 1
ATOM 666 C C . ALA A 1 80 ? -1.913 5.044 23.395 1.00 84.25 80 ALA A C 1
ATOM 668 O O . ALA A 1 80 ? -0.741 4.667 23.357 1.00 84.25 80 ALA A O 1
ATOM 669 N N . THR A 1 81 ? -2.680 4.846 24.464 1.00 84.00 81 THR A N 1
ATOM 670 C CA . THR A 1 81 ? -2.271 4.101 25.661 1.00 84.00 81 THR A CA 1
ATOM 671 C C . THR A 1 81 ? -2.543 2.597 25.552 1.00 84.00 81 THR A C 1
ATOM 673 O O . THR A 1 81 ? -2.252 1.880 26.501 1.00 84.00 81 THR A O 1
ATOM 676 N N . ASP A 1 82 ? -3.086 2.127 24.420 1.00 83.94 82 ASP A N 1
ATOM 677 C CA . ASP A 1 82 ? -3.523 0.742 24.176 1.00 83.94 82 ASP A CA 1
ATOM 678 C C . ASP A 1 82 ? -4.435 0.183 25.295 1.00 83.94 82 ASP A C 1
ATOM 680 O O . ASP A 1 82 ? -4.349 -0.976 25.692 1.00 83.94 82 ASP A O 1
ATOM 684 N N . SER A 1 83 ? -5.312 1.035 25.848 1.00 89.56 83 SER A N 1
ATOM 685 C CA . SER A 1 83 ? -6.138 0.717 27.019 1.00 89.56 83 SER A CA 1
ATOM 686 C C . SER A 1 83 ? -7.577 0.357 26.638 1.00 89.56 83 SER A C 1
ATOM 688 O O . SER A 1 83 ? -8.442 1.224 26.475 1.00 89.56 83 SER A O 1
ATOM 690 N N . ILE A 1 84 ? -7.856 -0.948 26.554 1.00 92.31 84 ILE A N 1
ATOM 691 C CA . ILE A 1 84 ? -9.218 -1.478 26.360 1.00 92.31 84 ILE A CA 1
ATOM 692 C C . ILE A 1 84 ? -10.135 -1.083 27.525 1.00 92.31 84 ILE A C 1
ATOM 694 O O . ILE A 1 84 ? -11.286 -0.719 27.292 1.00 92.31 84 ILE A O 1
ATOM 698 N N . GLU A 1 85 ? -9.636 -1.100 28.763 1.00 92.06 85 GLU A N 1
ATOM 699 C CA . GLU A 1 85 ? -10.418 -0.728 29.949 1.00 92.06 85 GLU A CA 1
ATOM 700 C C . GLU A 1 85 ? -10.912 0.723 29.867 1.00 92.06 85 GLU A C 1
ATOM 702 O O . GLU A 1 85 ? -12.090 0.997 30.095 1.00 92.06 85 GLU A O 1
ATOM 707 N N . LEU A 1 86 ? -10.049 1.651 29.442 1.00 91.06 86 LEU A N 1
ATOM 708 C CA . LEU A 1 86 ? -10.437 3.047 29.260 1.00 91.06 86 LEU A CA 1
ATOM 709 C C . LEU A 1 86 ? -11.497 3.207 28.159 1.00 91.06 86 LEU A C 1
ATOM 711 O O . LEU A 1 86 ? -12.465 3.947 28.336 1.00 91.06 86 LEU A O 1
ATOM 715 N N . ILE A 1 87 ? -11.361 2.468 27.050 1.00 92.00 87 ILE A N 1
ATOM 716 C CA . ILE A 1 87 ? -12.384 2.421 25.994 1.00 92.00 87 ILE A CA 1
ATOM 717 C C . ILE A 1 87 ? -13.711 1.916 26.565 1.00 92.00 87 ILE A C 1
ATOM 719 O O . ILE A 1 87 ? -14.746 2.536 26.331 1.00 92.00 87 ILE A O 1
ATOM 723 N N . GLN A 1 88 ? -13.702 0.819 27.324 1.00 92.12 88 GLN A N 1
ATOM 724 C CA . GLN A 1 88 ? -14.909 0.259 27.933 1.00 92.12 88 GLN A CA 1
ATOM 725 C C . GLN A 1 88 ? -15.598 1.263 28.857 1.00 92.12 88 GLN A C 1
ATOM 727 O O . GLN A 1 88 ? -16.809 1.446 28.741 1.00 92.12 88 GLN A O 1
ATOM 732 N N . MET A 1 89 ? -14.846 1.955 29.717 1.00 90.69 89 MET A N 1
ATOM 733 C CA . MET A 1 89 ? -15.400 2.988 30.597 1.00 90.69 89 MET A CA 1
ATOM 734 C C . MET A 1 89 ? -16.068 4.115 29.806 1.00 90.69 89 MET A C 1
ATOM 736 O O . MET A 1 89 ? -17.192 4.507 30.115 1.00 90.69 89 MET A O 1
ATOM 740 N N . PHE A 1 90 ? -15.425 4.597 28.742 1.00 88.69 90 PHE A N 1
ATOM 741 C CA . PHE A 1 90 ? -15.999 5.642 27.898 1.00 88.69 90 PHE A CA 1
ATOM 742 C C . PHE A 1 90 ? -17.256 5.183 27.153 1.00 88.69 90 PHE A C 1
ATOM 744 O O . PHE A 1 90 ? -18.224 5.938 27.070 1.00 88.69 90 PHE A O 1
ATOM 751 N N . LEU A 1 91 ? -17.277 3.948 26.644 1.00 88.62 91 LEU A N 1
ATOM 752 C CA . LEU A 1 91 ? -18.467 3.376 26.008 1.00 88.62 91 LEU A CA 1
ATOM 753 C C . LEU A 1 91 ? -19.631 3.242 27.004 1.00 88.62 91 LEU A C 1
ATOM 755 O O . LEU A 1 91 ? -20.761 3.577 26.657 1.00 88.62 91 LEU A O 1
ATOM 759 N N . SER A 1 92 ? -19.363 2.807 28.239 1.00 88.62 92 SER A N 1
ATOM 760 C CA . SER A 1 92 ? -20.369 2.713 29.311 1.00 88.62 92 SER A CA 1
ATOM 761 C C . SER A 1 92 ? -20.933 4.077 29.712 1.00 88.62 92 SER A C 1
ATOM 763 O O . SER A 1 92 ? -22.107 4.185 30.049 1.00 88.62 92 SER A O 1
ATOM 765 N N . ALA A 1 93 ? -20.121 5.128 29.608 1.00 85.00 93 ALA A N 1
ATOM 766 C CA . ALA A 1 93 ? -20.537 6.514 29.793 1.00 85.00 93 ALA A CA 1
ATOM 767 C C . ALA A 1 93 ? -21.214 7.130 28.545 1.00 85.00 93 ALA A C 1
ATOM 769 O O . ALA A 1 93 ? -21.450 8.335 28.494 1.00 85.00 93 ALA A O 1
ATOM 770 N N . GLY A 1 94 ? -21.540 6.318 27.532 1.00 84.50 94 GLY A N 1
ATOM 771 C CA . GLY A 1 94 ? -22.353 6.721 26.383 1.00 84.50 94 GLY A CA 1
ATOM 772 C C . GLY A 1 94 ? -21.579 7.300 25.199 1.00 84.50 94 GLY A C 1
ATOM 773 O O . GLY A 1 94 ? -22.205 7.786 24.255 1.00 84.50 94 GLY A O 1
ATOM 774 N N . LEU A 1 95 ? -20.239 7.251 25.191 1.00 86.00 95 LEU A N 1
ATOM 775 C CA . LEU A 1 95 ? -19.483 7.725 24.029 1.00 86.00 95 LEU A CA 1
ATOM 776 C C . LEU A 1 95 ? -19.695 6.810 22.813 1.00 86.00 95 LEU A C 1
ATOM 778 O O . LEU A 1 95 ? -19.624 5.584 22.926 1.00 86.00 95 LEU A O 1
ATOM 782 N N . PRO A 1 96 ? -19.898 7.382 21.614 1.00 84.56 96 PRO A N 1
ATOM 783 C CA . PRO A 1 96 ? -20.131 6.602 20.409 1.00 84.56 96 PRO A CA 1
ATOM 784 C C . PRO A 1 96 ? -18.848 5.916 19.920 1.00 84.56 96 PRO A C 1
ATOM 786 O O . PRO A 1 96 ? -17.871 6.564 19.547 1.00 84.56 96 PRO A O 1
ATOM 789 N N . ILE A 1 97 ? -18.894 4.588 19.786 1.00 84.88 97 ILE A N 1
ATOM 790 C CA . ILE A 1 97 ? -17.791 3.764 19.250 1.00 84.88 97 ILE A CA 1
ATOM 791 C C . ILE A 1 97 ? -17.396 4.134 17.804 1.00 84.88 97 ILE A C 1
ATOM 793 O O . ILE A 1 97 ? -16.251 3.973 17.383 1.00 84.88 97 ILE A O 1
ATOM 797 N N . ASN A 1 98 ? -18.345 4.666 17.027 1.00 77.81 98 ASN A N 1
ATOM 798 C CA . ASN A 1 98 ? -18.197 4.892 15.588 1.00 77.81 98 ASN A CA 1
ATOM 799 C C . ASN A 1 98 ? -17.940 6.354 15.191 1.00 77.81 98 ASN A C 1
ATOM 801 O O . ASN A 1 98 ? -17.733 6.623 14.010 1.00 77.81 98 ASN A O 1
ATOM 805 N N . GLU A 1 99 ? -17.932 7.302 16.131 1.00 72.06 99 GLU A N 1
ATOM 806 C CA . GLU A 1 99 ? -17.867 8.740 15.813 1.00 72.06 99 GLU A CA 1
ATOM 807 C C . GLU A 1 99 ? -16.593 9.426 16.322 1.00 72.06 99 GLU A C 1
ATOM 809 O O . GLU A 1 99 ? -16.567 10.622 16.605 1.00 72.06 99 GLU A O 1
ATOM 814 N N . VAL A 1 100 ? -15.482 8.692 16.380 1.00 72.06 100 VAL A N 1
ATOM 815 C CA . VAL A 1 100 ? -14.183 9.271 16.749 1.00 72.06 100 VAL A CA 1
ATOM 816 C C . VAL A 1 100 ? -13.600 10.038 15.557 1.00 72.06 100 VAL A C 1
ATOM 818 O O . VAL A 1 100 ? -13.210 9.452 14.542 1.00 72.06 100 VAL A O 1
ATOM 821 N N . ASN A 1 101 ? -13.572 11.371 15.650 1.00 69.94 101 ASN A N 1
ATOM 822 C CA . ASN A 1 101 ? -13.046 12.297 14.632 1.00 69.94 101 ASN A CA 1
ATOM 823 C C . ASN A 1 101 ? -13.605 12.100 13.212 1.00 69.94 101 ASN A C 1
ATOM 825 O O . ASN A 1 101 ? -12.912 12.307 12.214 1.00 69.94 101 ASN A O 1
ATOM 829 N N . GLY A 1 102 ? -14.872 11.686 13.113 1.00 72.94 102 GLY A N 1
ATOM 830 C CA . GLY A 1 102 ? -15.543 11.430 11.834 1.00 72.94 102 GLY A CA 1
ATOM 831 C C . GLY A 1 102 ? -14.983 10.232 11.053 1.00 72.94 102 GLY A C 1
ATOM 832 O O . GLY A 1 102 ? -15.396 10.017 9.915 1.00 72.94 102 GLY A O 1
ATOM 833 N N . LYS A 1 103 ? -14.050 9.469 11.646 1.00 79.31 103 LYS A N 1
ATOM 834 C CA . LYS A 1 103 ? -13.440 8.258 11.076 1.00 79.31 103 LYS A CA 1
ATOM 835 C C . LYS A 1 103 ? -13.863 6.972 11.802 1.00 79.31 103 LYS A C 1
ATOM 837 O O . LYS A 1 103 ? -13.964 5.936 11.157 1.00 79.31 103 LYS A O 1
ATOM 842 N N . GLY A 1 104 ? -14.160 7.062 13.100 1.00 86.75 104 GLY A N 1
ATOM 843 C CA . GLY A 1 104 ? -14.528 5.932 13.960 1.00 86.75 104 GLY A CA 1
ATOM 844 C C . GLY A 1 104 ? -13.332 5.340 14.708 1.00 86.75 104 GLY A C 1
ATOM 845 O O . GLY A 1 104 ? -12.191 5.467 14.266 1.00 86.75 104 GLY A O 1
ATOM 846 N N . LEU A 1 105 ? -13.580 4.713 15.863 1.00 90.25 105 LEU A N 1
ATOM 847 C CA . LEU A 1 105 ? -12.521 4.217 16.750 1.00 90.25 105 LEU A CA 1
ATOM 848 C C . LEU A 1 105 ? -11.668 3.121 16.093 1.00 90.25 105 LEU A C 1
ATOM 850 O O . LEU A 1 105 ? -10.446 3.135 16.214 1.00 90.25 105 LEU A O 1
ATOM 854 N N . LEU A 1 106 ? -12.309 2.226 15.334 1.00 94.06 106 LEU A N 1
ATOM 855 C CA . LEU A 1 106 ? -11.636 1.136 14.628 1.00 94.06 106 LEU A CA 1
ATOM 856 C C . LEU A 1 106 ? -10.616 1.648 13.594 1.00 94.06 106 LEU A C 1
ATOM 858 O O . LEU A 1 106 ? -9.515 1.109 13.511 1.00 94.06 106 LEU A O 1
ATOM 862 N N . TYR A 1 107 ? -10.940 2.722 12.860 1.00 92.56 107 TYR A N 1
ATOM 863 C CA . TYR A 1 107 ? -10.004 3.362 11.927 1.00 92.56 107 TYR A CA 1
ATOM 864 C C . TYR A 1 107 ? -8.738 3.828 12.656 1.00 92.56 107 TYR A C 1
ATOM 866 O O . TYR A 1 107 ? -7.629 3.540 12.214 1.00 92.56 107 TYR A O 1
ATOM 874 N N . HIS A 1 108 ? -8.894 4.540 13.777 1.00 89.00 108 HIS A N 1
ATOM 875 C CA . HIS A 1 108 ? -7.756 5.082 14.529 1.00 89.00 108 HIS A CA 1
ATOM 876 C C . HIS A 1 108 ? -6.908 3.979 15.143 1.00 89.00 108 HIS A C 1
ATOM 878 O O . HIS A 1 108 ? -5.684 4.039 15.063 1.00 89.00 108 HIS A O 1
ATOM 884 N N . ALA A 1 109 ? -7.545 2.948 15.700 1.00 92.19 109 ALA A N 1
ATOM 885 C CA . ALA A 1 109 ? -6.846 1.773 16.203 1.00 92.19 109 ALA A CA 1
ATOM 886 C C . ALA A 1 109 ? -5.997 1.129 15.095 1.00 92.19 109 ALA A C 1
ATOM 888 O O . ALA A 1 109 ? -4.819 0.847 15.308 1.00 92.19 109 ALA A O 1
ATOM 889 N N . ALA A 1 110 ? -6.537 0.997 13.882 1.00 92.94 110 ALA A N 1
ATOM 890 C CA . ALA A 1 110 ? -5.793 0.441 12.759 1.00 92.94 110 ALA A CA 1
ATOM 891 C C . ALA A 1 110 ? -4.662 1.348 12.245 1.00 92.94 110 ALA A C 1
ATOM 893 O O . ALA A 1 110 ? -3.570 0.857 11.962 1.00 92.94 110 ALA A O 1
ATOM 894 N N . GLU A 1 111 ? -4.889 2.663 12.171 1.00 89.19 111 GLU A N 1
ATOM 895 C CA . GLU A 1 111 ? -3.868 3.650 11.794 1.00 89.19 111 GLU A CA 1
ATOM 896 C C . GLU A 1 111 ? -2.710 3.671 12.799 1.00 89.19 111 GLU A C 1
ATOM 898 O O . GLU A 1 111 ? -1.547 3.806 12.417 1.00 89.19 111 GLU A O 1
ATOM 903 N N . LYS A 1 112 ? -3.001 3.512 14.092 1.00 87.31 112 LYS A N 1
ATOM 904 C CA . LYS A 1 112 ? -1.960 3.410 15.115 1.00 87.31 112 LYS A CA 1
ATOM 905 C C . LYS A 1 112 ? -1.312 2.036 15.141 1.00 87.31 112 LYS A C 1
ATOM 907 O O . LYS A 1 112 ? -0.142 1.980 15.466 1.00 87.31 112 LYS A O 1
ATOM 912 N N . GLY A 1 113 ? -1.990 0.976 14.704 1.00 88.94 113 GLY A N 1
ATOM 913 C CA . GLY A 1 113 ? -1.490 -0.398 14.789 1.00 88.94 113 GLY A CA 1
ATOM 914 C C . GLY A 1 113 ? -1.886 -1.100 16.092 1.00 88.94 113 GLY A C 1
ATOM 915 O O . GLY A 1 113 ? -1.223 -2.046 16.499 1.00 88.94 113 GLY A O 1
ATOM 916 N N . ALA A 1 114 ? -2.931 -0.618 16.775 1.00 90.44 114 ALA A N 1
ATOM 917 C CA . ALA A 1 114 ? -3.393 -1.079 18.085 1.00 90.44 114 ALA A CA 1
ATOM 918 C C . ALA A 1 114 ? -4.125 -2.422 17.960 1.00 90.44 114 ALA A C 1
ATOM 920 O O . ALA A 1 114 ? -5.355 -2.481 17.980 1.00 90.44 114 ALA A O 1
ATOM 921 N N . ALA A 1 115 ? -3.373 -3.503 17.743 1.00 91.88 115 ALA A N 1
ATOM 922 C CA . ALA A 1 115 ? -3.923 -4.804 17.365 1.00 91.88 115 ALA A CA 1
ATOM 923 C C . ALA A 1 115 ? -4.928 -5.362 18.384 1.00 91.88 115 ALA A C 1
ATOM 925 O O . ALA A 1 115 ? -5.958 -5.901 17.978 1.00 91.88 115 ALA A O 1
ATOM 926 N N . GLN A 1 116 ? -4.676 -5.185 19.684 1.00 92.62 116 GLN A N 1
ATOM 927 C CA . GLN A 1 116 ? -5.585 -5.642 20.741 1.00 92.62 116 GLN A CA 1
ATOM 928 C C . GLN A 1 116 ? -6.911 -4.882 20.710 1.00 92.62 116 GLN A C 1
ATOM 930 O O . GLN A 1 116 ? -7.978 -5.491 20.729 1.00 92.62 116 GLN A O 1
ATOM 935 N N . ILE A 1 117 ? -6.860 -3.558 20.552 1.00 94.19 117 ILE A N 1
ATOM 936 C CA . ILE A 1 117 ? -8.064 -2.737 20.402 1.00 94.19 117 ILE A CA 1
ATOM 937 C C . ILE A 1 117 ? -8.815 -3.098 19.115 1.00 94.19 117 ILE A C 1
ATOM 939 O O . ILE A 1 117 ? -10.034 -3.223 19.140 1.00 94.19 117 ILE A O 1
ATOM 943 N N . VAL A 1 118 ?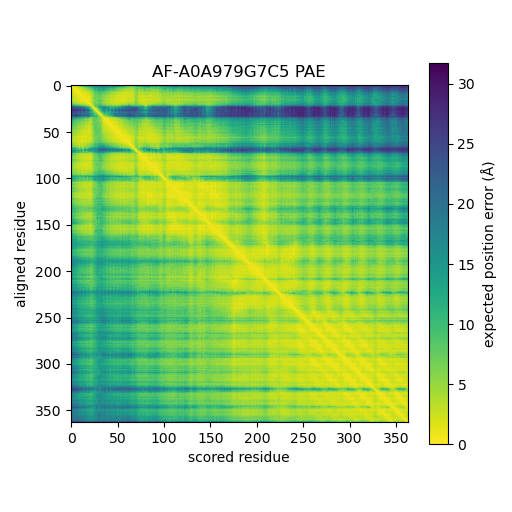 -8.121 -3.298 17.990 1.00 96.06 118 VAL A N 1
ATOM 944 C CA . VAL A 1 118 ? -8.756 -3.708 16.724 1.00 96.06 118 VAL A CA 1
ATOM 945 C C . VAL A 1 118 ? -9.532 -5.019 16.899 1.00 96.06 118 VAL A C 1
ATOM 947 O O . VAL A 1 118 ? -10.694 -5.086 16.496 1.00 96.06 118 VAL A O 1
ATOM 950 N N . ARG A 1 119 ? -8.925 -6.027 17.540 1.00 96.88 119 ARG A N 1
ATOM 951 C CA . ARG A 1 119 ? -9.575 -7.312 17.849 1.00 96.88 119 ARG A CA 1
ATOM 952 C C . ARG A 1 119 ? -10.773 -7.130 18.765 1.00 96.88 119 ARG A C 1
ATOM 954 O O . ARG A 1 119 ? -11.867 -7.538 18.402 1.00 96.88 119 ARG A O 1
ATOM 961 N N . PHE A 1 120 ? -10.598 -6.431 19.884 1.00 96.56 120 PHE A N 1
ATOM 962 C CA . PHE A 1 120 ? -11.672 -6.114 20.826 1.00 96.56 120 PHE A CA 1
ATOM 963 C C . PHE A 1 120 ? -12.884 -5.465 20.135 1.00 96.56 120 PHE A C 1
ATOM 965 O O . PHE A 1 120 ? -14.031 -5.858 20.351 1.00 96.56 120 PHE A O 1
ATOM 972 N N . LEU A 1 121 ? -12.652 -4.484 19.260 1.00 95.88 121 LEU A N 1
ATOM 973 C CA . LEU A 1 121 ? -13.731 -3.787 18.560 1.00 95.88 121 LEU A CA 1
ATOM 974 C C . LEU A 1 121 ? -14.479 -4.698 17.577 1.00 95.88 121 LEU A C 1
ATOM 976 O O . LEU A 1 121 ? -15.702 -4.612 17.480 1.00 95.88 121 LEU A O 1
ATOM 980 N N . ILE A 1 122 ? -13.768 -5.552 16.845 1.00 96.56 122 ILE A N 1
ATOM 981 C CA . ILE A 1 122 ? -14.372 -6.442 15.847 1.00 96.56 122 ILE A CA 1
ATOM 982 C C . ILE A 1 122 ? -15.056 -7.636 16.522 1.00 96.56 122 ILE A C 1
ATOM 984 O O . ILE A 1 122 ? -16.214 -7.921 16.228 1.00 96.56 122 ILE A O 1
ATOM 988 N N . GLU A 1 123 ? -14.363 -8.312 17.434 1.00 96.12 123 GLU A N 1
ATOM 989 C CA . GLU A 1 123 ? -14.780 -9.592 18.013 1.00 96.12 123 GLU A CA 1
ATOM 990 C C . GLU A 1 123 ? -15.768 -9.406 19.169 1.00 96.12 123 GLU A C 1
ATOM 992 O O . GLU A 1 123 ? -16.800 -10.071 19.203 1.00 96.12 123 GLU A O 1
ATOM 997 N N . GLU A 1 124 ? -15.507 -8.473 20.091 1.00 95.69 124 GLU A N 1
ATOM 998 C CA . GLU A 1 124 ? -16.363 -8.282 21.270 1.00 95.69 124 GLU A CA 1
ATOM 999 C C . GLU A 1 124 ? -17.440 -7.216 21.062 1.00 95.69 124 GLU A C 1
ATOM 1001 O O . GLU A 1 124 ? -18.539 -7.322 21.609 1.00 95.69 124 GLU A O 1
ATOM 1006 N N . LYS A 1 125 ? -17.140 -6.159 20.296 1.00 94.12 125 LYS A N 1
ATOM 1007 C CA . LYS A 1 125 ? -18.103 -5.074 20.023 1.00 94.12 125 LYS A CA 1
ATOM 1008 C C . LYS A 1 125 ? -18.833 -5.215 18.691 1.00 94.12 125 LYS A C 1
ATOM 1010 O O . LYS A 1 125 ? -19.723 -4.409 18.423 1.00 94.12 125 LYS A O 1
ATOM 1015 N N . GLY A 1 126 ? -18.495 -6.217 17.878 1.00 92.75 126 GLY A N 1
ATOM 1016 C CA . GLY A 1 126 ? -19.168 -6.484 16.605 1.00 92.75 126 GLY A CA 1
ATOM 1017 C C . GLY A 1 126 ? -19.054 -5.334 15.601 1.00 92.75 126 GLY A C 1
ATOM 1018 O O . GLY A 1 126 ? -19.935 -5.152 14.759 1.00 92.75 126 GLY A O 1
ATOM 1019 N N . VAL A 1 127 ? -18.012 -4.501 15.703 1.00 92.75 127 VAL A N 1
ATOM 1020 C CA . VAL A 1 127 ? -17.812 -3.384 14.776 1.00 92.75 127 VAL A CA 1
ATOM 1021 C C . VAL A 1 127 ? -17.449 -3.952 13.410 1.00 92.75 127 VAL A C 1
ATOM 1023 O O . VAL A 1 127 ? -16.382 -4.534 13.234 1.00 92.75 127 VAL A O 1
ATOM 1026 N N . ASN A 1 128 ? -18.323 -3.750 12.423 1.00 91.62 128 ASN A N 1
ATOM 1027 C CA . ASN A 1 128 ? -18.079 -4.211 11.060 1.00 91.62 128 ASN A CA 1
ATOM 1028 C C . ASN A 1 128 ? -16.863 -3.477 10.451 1.00 91.62 128 ASN A C 1
ATOM 1030 O O . ASN A 1 128 ? -16.954 -2.264 10.218 1.00 91.62 128 ASN A O 1
ATOM 1034 N N . PRO A 1 129 ? -15.758 -4.178 10.122 1.00 93.56 129 PRO A N 1
ATOM 1035 C CA . PRO A 1 129 ? -14.566 -3.545 9.566 1.00 93.56 129 PRO A CA 1
ATOM 1036 C C . PRO A 1 129 ? -14.791 -2.982 8.156 1.00 93.56 129 PRO A C 1
ATOM 1038 O O . PRO A 1 129 ? -14.041 -2.119 7.720 1.00 93.56 129 PRO A O 1
ATOM 1041 N N . ARG A 1 130 ? -15.835 -3.415 7.436 1.00 91.25 130 ARG A N 1
ATOM 1042 C CA . ARG A 1 130 ? -16.180 -2.913 6.093 1.00 91.25 130 ARG A CA 1
ATOM 1043 C C . ARG A 1 130 ? -16.921 -1.580 6.122 1.00 91.25 130 ARG A C 1
ATOM 1045 O O . ARG A 1 130 ? -17.149 -0.978 5.073 1.00 91.25 130 ARG A O 1
ATOM 1052 N N . ARG A 1 131 ? -17.345 -1.116 7.302 1.00 88.00 131 ARG A N 1
ATOM 1053 C CA . ARG A 1 131 ? -18.056 0.154 7.423 1.00 88.00 131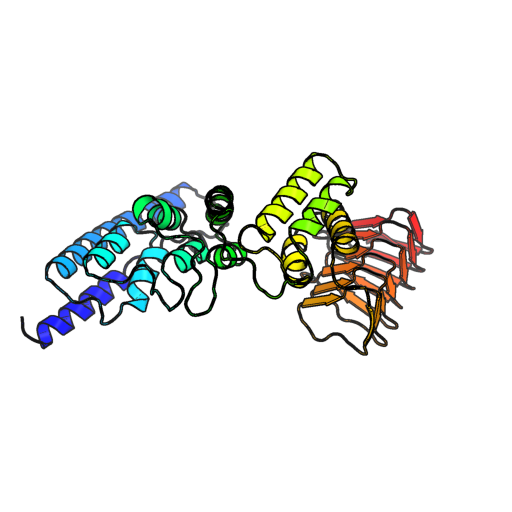 ARG A CA 1
ATOM 1054 C C . ARG A 1 131 ? -17.110 1.305 7.087 1.00 88.00 131 ARG A C 1
ATOM 1056 O O . ARG A 1 131 ? -16.103 1.513 7.759 1.00 88.00 131 ARG A O 1
ATOM 1063 N N . ARG A 1 132 ? -17.494 2.103 6.092 1.00 86.12 132 ARG A N 1
ATOM 1064 C CA . ARG A 1 132 ? -16.787 3.338 5.744 1.00 86.12 132 ARG A CA 1
ATOM 1065 C C . ARG A 1 132 ? -17.211 4.475 6.662 1.00 86.12 132 ARG A C 1
ATOM 1067 O O . ARG A 1 132 ? -18.349 4.531 7.138 1.00 86.12 132 ARG A O 1
ATOM 1074 N N . SER A 1 133 ? -16.280 5.381 6.925 1.00 83.88 133 SER A N 1
ATOM 1075 C CA . SER A 1 133 ? -16.567 6.573 7.715 1.00 83.88 133 SER A CA 1
ATOM 1076 C C . SER A 1 133 ? -17.435 7.583 6.954 1.00 83.88 133 SER A C 1
ATOM 1078 O O . SER A 1 133 ? -17.659 7.450 5.753 1.00 83.88 133 SER A O 1
ATOM 1080 N N . GLN A 1 134 ? -17.874 8.654 7.627 1.00 79.88 134 GLN A N 1
ATOM 1081 C CA . GLN A 1 134 ? -18.611 9.752 6.978 1.00 79.88 134 GLN A CA 1
ATOM 1082 C C . GLN A 1 134 ? -17.814 10.430 5.849 1.00 79.88 134 GLN A C 1
ATOM 1084 O O . GLN A 1 134 ? -18.394 11.041 4.958 1.00 79.88 134 GLN A O 1
ATOM 1089 N N . ARG A 1 135 ? -16.479 10.335 5.893 1.00 80.69 135 ARG A N 1
ATOM 1090 C CA . ARG A 1 135 ? -15.563 10.850 4.865 1.00 80.69 135 ARG A CA 1
ATOM 1091 C C . ARG A 1 135 ? -15.061 9.755 3.921 1.00 80.69 135 ARG A C 1
ATOM 1093 O O . ARG A 1 135 ? -14.029 9.931 3.286 1.00 80.69 135 ARG A O 1
ATOM 1100 N N . ASP A 1 136 ? -15.774 8.635 3.863 1.00 84.19 136 ASP A N 1
ATOM 1101 C CA . ASP A 1 136 ? -15.500 7.510 2.972 1.00 84.19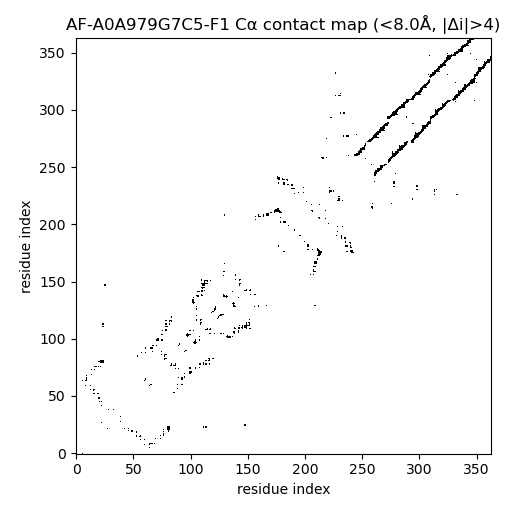 136 ASP A CA 1
ATOM 1102 C C . ASP A 1 136 ? -14.158 6.795 3.219 1.00 84.19 136 ASP A C 1
ATOM 1104 O O . ASP A 1 136 ? -13.593 6.157 2.330 1.00 84.19 136 ASP A O 1
ATOM 1108 N N . PHE A 1 137 ? -13.639 6.873 4.448 1.00 85.50 137 PHE A N 1
ATOM 1109 C CA . PHE A 1 137 ? -12.411 6.178 4.824 1.00 85.50 137 PHE A CA 1
ATOM 1110 C C . PHE A 1 137 ? -12.680 4.720 5.208 1.00 85.50 137 PHE A C 1
ATOM 1112 O O . PHE A 1 137 ? -13.600 4.444 5.979 1.00 85.50 137 PHE A O 1
ATOM 1119 N N . SER A 1 138 ? -11.828 3.815 4.721 1.00 90.25 138 SER A N 1
ATOM 1120 C CA . SER A 1 138 ? -11.775 2.400 5.108 1.00 90.25 138 SER A CA 1
ATOM 1121 C C . SER A 1 138 ? -10.738 2.172 6.218 1.00 90.25 138 SER A C 1
ATOM 1123 O O . SER A 1 138 ? -9.671 2.796 6.222 1.00 90.25 138 SER A O 1
ATOM 1125 N N . VAL A 1 139 ? -11.026 1.247 7.143 1.00 93.31 139 VAL A N 1
ATOM 1126 C CA . VAL A 1 139 ? -10.055 0.777 8.148 1.00 93.31 139 VAL A CA 1
ATOM 1127 C C . VAL A 1 139 ? -8.849 0.096 7.493 1.00 93.31 139 VAL A C 1
ATOM 1129 O O . VAL A 1 139 ? -7.716 0.279 7.938 1.00 93.31 139 VAL A O 1
ATOM 1132 N N . LEU A 1 140 ? -9.067 -0.646 6.404 1.00 91.38 140 LEU A N 1
ATOM 1133 C CA . LEU A 1 140 ? -8.007 -1.340 5.686 1.00 91.38 140 LEU A CA 1
ATOM 1134 C C . LEU A 1 140 ? -7.067 -0.341 5.002 1.00 91.38 140 LEU A C 1
ATOM 1136 O O . LEU A 1 140 ? -5.850 -0.521 5.027 1.00 91.38 140 LEU A O 1
ATOM 1140 N N . ALA A 1 141 ? -7.610 0.748 4.448 1.00 87.06 141 ALA A N 1
ATOM 1141 C CA . ALA A 1 141 ? -6.805 1.847 3.912 1.00 87.06 141 ALA A CA 1
ATOM 1142 C C . ALA A 1 141 ? -5.947 2.515 5.004 1.00 87.06 141 ALA A C 1
ATOM 1144 O O . ALA A 1 141 ? -4.768 2.790 4.776 1.00 87.06 141 ALA A O 1
ATOM 1145 N N . ALA A 1 142 ? -6.504 2.702 6.209 1.00 89.56 142 ALA A N 1
ATOM 1146 C CA . ALA A 1 142 ? -5.761 3.209 7.364 1.00 89.56 142 ALA A CA 1
ATOM 1147 C C . ALA A 1 142 ? -4.568 2.304 7.697 1.00 89.56 142 ALA A C 1
ATOM 1149 O O . ALA A 1 142 ? -3.435 2.779 7.785 1.00 89.56 142 ALA A O 1
ATOM 1150 N N . ALA A 1 143 ? -4.818 0.995 7.797 1.00 90.50 143 ALA A N 1
ATOM 1151 C CA . ALA A 1 143 ? -3.783 0.004 8.052 1.00 90.50 143 ALA A CA 1
ATOM 1152 C C . ALA A 1 143 ? -2.696 0.029 6.964 1.00 90.50 143 ALA A C 1
ATOM 1154 O O . ALA A 1 143 ? -1.520 0.110 7.302 1.00 90.50 143 ALA A O 1
ATOM 1155 N N . ARG A 1 144 ? -3.050 0.056 5.672 1.00 85.31 144 ARG A N 1
ATOM 1156 C CA . ARG A 1 144 ? -2.069 0.119 4.566 1.00 85.31 144 ARG A CA 1
ATOM 1157 C C . ARG A 1 144 ? -1.154 1.339 4.632 1.00 85.31 144 ARG A C 1
ATOM 1159 O O . ARG A 1 144 ? 0.035 1.224 4.365 1.00 85.31 144 ARG A O 1
ATOM 1166 N N . SER A 1 145 ? -1.709 2.496 4.988 1.00 81.81 145 SER A N 1
ATOM 1167 C CA . SER A 1 145 ? -0.949 3.749 5.090 1.00 81.81 145 SER A CA 1
ATOM 1168 C C . SER A 1 145 ? -0.071 3.839 6.345 1.00 81.81 145 SER A C 1
ATOM 1170 O O . SER A 1 145 ? 0.775 4.728 6.452 1.00 81.81 145 SER A O 1
ATOM 1172 N N . SER A 1 146 ? -0.264 2.934 7.307 1.00 83.62 146 SER A N 1
ATOM 1173 C CA . SER A 1 146 ? 0.436 2.961 8.584 1.00 83.62 146 SER A CA 1
ATOM 1174 C C . SER A 1 146 ? 1.660 2.058 8.586 1.00 83.62 146 SER A C 1
ATOM 1176 O O . SER A 1 146 ? 1.571 0.850 8.392 1.00 83.62 146 SER A O 1
ATOM 1178 N N . ARG A 1 147 ? 2.810 2.627 8.954 1.00 80.50 147 ARG A N 1
ATOM 1179 C CA . ARG A 1 147 ? 4.040 1.861 9.219 1.00 80.50 147 ARG A CA 1
ATOM 1180 C C . ARG A 1 147 ? 3.964 0.968 10.467 1.00 80.50 147 ARG A C 1
ATOM 1182 O O . ARG A 1 147 ? 4.888 0.204 10.721 1.00 80.50 147 ARG A O 1
ATOM 1189 N N . TYR A 1 148 ? 2.907 1.094 11.270 1.00 81.56 148 TYR A N 1
ATOM 1190 C CA . TYR A 1 148 ? 2.743 0.392 12.547 1.00 81.56 148 TYR A CA 1
ATOM 1191 C C . TYR A 1 148 ? 1.759 -0.780 12.471 1.00 81.56 148 TYR A C 1
ATOM 1193 O O . TYR A 1 148 ? 1.645 -1.557 13.412 1.00 81.56 148 TYR A O 1
ATOM 1201 N N . SER A 1 149 ? 1.051 -0.944 11.356 1.00 83.38 149 SER A N 1
ATOM 1202 C CA . SER A 1 149 ? -0.035 -1.917 11.200 1.00 83.38 149 SER A CA 1
ATOM 1203 C C . SER A 1 149 ? 0.440 -3.347 10.907 1.00 83.38 149 SER A C 1
ATOM 1205 O O . SER A 1 149 ? -0.333 -4.145 10.380 1.00 83.38 149 SER A O 1
ATOM 1207 N N . ARG A 1 150 ? 1.686 -3.707 11.250 1.00 84.06 150 ARG A N 1
ATOM 1208 C CA . ARG A 1 150 ? 2.301 -4.999 10.885 1.00 84.06 150 ARG A CA 1
ATOM 1209 C C . ARG A 1 150 ? 1.444 -6.205 11.284 1.00 84.06 150 ARG A C 1
ATOM 1211 O O . ARG A 1 150 ? 1.373 -7.166 10.529 1.00 84.06 150 ARG A O 1
ATOM 1218 N N . GLU A 1 151 ? 0.794 -6.140 12.443 1.00 88.38 151 GLU A N 1
ATOM 1219 C CA . GLU A 1 151 ? -0.121 -7.182 12.933 1.00 88.38 151 GLU A CA 1
ATOM 1220 C C . GLU A 1 151 ? -1.582 -6.923 12.547 1.00 88.38 151 GLU A C 1
ATOM 1222 O O . GLU A 1 151 ? -2.343 -7.858 12.298 1.00 88.38 151 GLU A O 1
ATOM 1227 N N . VAL A 1 152 ? -1.976 -5.650 12.464 1.00 92.12 152 VAL A N 1
ATOM 1228 C CA . VAL A 1 152 ? -3.350 -5.243 12.150 1.00 92.12 152 VAL A CA 1
ATOM 1229 C C . VAL A 1 152 ? -3.720 -5.574 10.709 1.00 92.12 152 VAL A C 1
ATOM 1231 O O . VAL A 1 152 ? -4.805 -6.090 10.464 1.00 92.12 152 VAL A O 1
ATOM 1234 N N . LEU A 1 153 ? -2.850 -5.262 9.747 1.00 91.00 153 LEU A N 1
ATOM 1235 C CA . LEU A 1 153 ? -3.153 -5.406 8.328 1.00 91.00 153 LEU A CA 1
ATOM 1236 C C . LEU A 1 153 ? -3.441 -6.874 7.951 1.00 91.00 153 LEU A C 1
ATOM 1238 O O . LEU A 1 153 ? -4.504 -7.109 7.373 1.00 91.00 153 LEU A O 1
ATOM 1242 N N . PRO A 1 154 ? -2.603 -7.869 8.321 1.00 90.81 154 PRO A N 1
ATOM 1243 C CA . PRO A 1 154 ? -2.919 -9.278 8.080 1.00 90.81 154 PRO A CA 1
ATOM 1244 C C . PRO A 1 154 ? -4.199 -9.736 8.783 1.00 90.81 154 PRO A C 1
ATOM 1246 O O . PRO A 1 154 ? -4.983 -10.478 8.200 1.00 90.81 154 PRO A O 1
ATOM 1249 N N . TYR A 1 155 ? -4.443 -9.271 10.012 1.00 95.06 155 TYR A N 1
ATOM 1250 C CA . TYR A 1 155 ? -5.663 -9.612 10.742 1.00 95.06 155 TYR A CA 1
ATOM 1251 C C . TYR A 1 155 ? -6.924 -9.084 10.043 1.00 95.06 155 TYR A C 1
ATOM 1253 O O . TYR A 1 155 ? -7.879 -9.832 9.846 1.00 95.06 155 TYR A O 1
ATOM 1261 N N . LEU A 1 156 ? -6.921 -7.819 9.605 1.00 95.00 156 LEU A N 1
ATOM 1262 C CA . LEU A 1 156 ? -8.038 -7.247 8.850 1.00 95.00 156 LEU A CA 1
ATOM 1263 C C . LEU A 1 156 ? -8.264 -7.994 7.533 1.00 95.00 156 LEU A C 1
ATOM 1265 O O . LEU A 1 156 ? -9.413 -8.245 7.180 1.00 95.00 156 LEU A O 1
ATOM 1269 N N . MET A 1 157 ? -7.193 -8.382 6.831 1.00 91.88 157 MET A N 1
ATOM 1270 C CA . MET A 1 157 ? -7.299 -9.198 5.618 1.00 91.88 157 MET A CA 1
ATOM 1271 C C . MET A 1 157 ? -7.949 -10.557 5.890 1.00 91.88 157 MET A C 1
ATOM 1273 O O . MET A 1 157 ? -8.832 -10.962 5.143 1.00 91.88 157 MET A O 1
ATOM 1277 N N . ASP A 1 158 ? -7.566 -11.245 6.965 1.00 93.00 158 ASP A N 1
ATOM 1278 C CA . ASP A 1 158 ? -8.161 -12.534 7.332 1.00 93.00 158 ASP A CA 1
ATOM 1279 C C . ASP A 1 158 ? -9.659 -12.401 7.657 1.00 93.00 158 ASP A C 1
ATOM 1281 O O . ASP A 1 158 ? -10.498 -13.095 7.075 1.00 93.00 158 ASP A O 1
ATOM 1285 N N . VAL A 1 159 ? -10.022 -11.456 8.531 1.00 94.44 159 VAL A N 1
ATOM 1286 C CA . VAL A 1 159 ? -11.421 -11.250 8.938 1.00 94.44 159 VAL A CA 1
ATOM 1287 C C . VAL A 1 159 ? -12.287 -10.814 7.756 1.00 94.44 159 VAL A C 1
ATOM 1289 O O . VAL A 1 159 ? -13.370 -11.358 7.541 1.00 94.44 159 VAL A O 1
ATOM 1292 N N . MET A 1 160 ? -11.819 -9.852 6.958 1.00 93.69 160 MET A N 1
ATOM 1293 C CA . MET A 1 160 ? -12.560 -9.379 5.788 1.00 93.69 160 MET A CA 1
ATOM 1294 C C . MET A 1 160 ? -12.606 -10.428 4.674 1.00 93.69 160 MET A C 1
ATOM 1296 O O . MET A 1 160 ? -13.582 -10.466 3.926 1.00 93.69 160 MET A O 1
ATOM 1300 N N . GLY A 1 161 ? -11.595 -11.290 4.556 1.00 91.56 161 GLY A N 1
ATOM 1301 C CA . GLY A 1 161 ? -11.565 -12.375 3.576 1.00 91.56 161 GLY A CA 1
ATOM 1302 C C . GLY A 1 161 ? -12.690 -13.377 3.826 1.00 91.56 161 GLY A C 1
ATOM 1303 O O . GLY A 1 161 ? -13.406 -13.750 2.897 1.00 91.56 161 GLY A O 1
ATOM 1304 N N . LYS A 1 162 ? -12.927 -13.714 5.100 1.00 91.38 162 LYS A N 1
ATOM 1305 C CA . LYS A 1 162 ? -14.032 -14.585 5.543 1.00 91.38 162 LYS A CA 1
ATOM 1306 C C . LYS A 1 162 ? -15.412 -13.994 5.252 1.00 91.38 162 LYS A C 1
ATOM 1308 O O . LYS A 1 162 ? -16.341 -14.733 4.950 1.00 91.38 162 LYS A O 1
ATOM 1313 N N . THR A 1 163 ? -15.538 -12.669 5.288 1.00 89.50 163 THR A N 1
ATOM 1314 C CA . THR A 1 163 ? -16.790 -11.937 5.029 1.00 89.50 163 THR A CA 1
ATOM 1315 C C . THR A 1 163 ? -16.785 -11.231 3.670 1.00 89.50 163 THR A C 1
ATOM 1317 O O . THR A 1 163 ? -17.426 -10.197 3.482 1.00 89.50 163 THR A O 1
ATOM 1320 N N . LYS A 1 164 ? -16.055 -11.754 2.675 1.00 88.50 164 LYS A N 1
ATOM 1321 C CA . LYS A 1 164 ? -15.968 -11.149 1.329 1.00 88.50 164 LYS A CA 1
ATOM 1322 C C . LYS A 1 164 ? -17.313 -11.067 0.603 1.00 88.50 164 LYS A C 1
ATOM 1324 O O . LYS A 1 164 ? -17.508 -10.172 -0.223 1.00 88.50 164 LYS A O 1
ATOM 1329 N N . SER A 1 165 ? -18.248 -11.955 0.934 1.00 88.06 165 SER A N 1
ATOM 1330 C CA . SER A 1 165 ? -19.639 -11.918 0.470 1.00 88.06 165 SER A CA 1
ATOM 1331 C C . SER A 1 165 ? -20.441 -10.736 1.025 1.00 88.06 165 SER A C 1
ATOM 1333 O O . SER A 1 165 ? -21.443 -10.361 0.431 1.00 88.06 165 SER A O 1
ATOM 1335 N N . GLU A 1 166 ? -20.002 -10.125 2.128 1.00 89.19 166 GLU A N 1
ATOM 1336 C CA . GLU A 1 166 ? -20.651 -8.972 2.773 1.00 89.19 166 GLU A CA 1
ATOM 1337 C C . GLU A 1 166 ? -20.144 -7.624 2.231 1.00 89.19 166 GLU A C 1
ATOM 1339 O O . GLU A 1 166 ? -20.355 -6.572 2.840 1.00 89.19 166 GLU A O 1
ATOM 1344 N N . ARG A 1 167 ? -19.437 -7.629 1.092 1.00 89.50 167 ARG A N 1
ATOM 1345 C CA . ARG A 1 167 ? -19.074 -6.395 0.385 1.00 89.50 167 ARG A CA 1
ATOM 1346 C C . ARG A 1 167 ? -20.329 -5.576 0.081 1.00 89.50 167 ARG A C 1
ATOM 1348 O O . ARG A 1 167 ? -21.416 -6.116 -0.130 1.00 89.50 167 ARG A O 1
ATOM 1355 N N . MET A 1 168 ? -20.160 -4.256 0.000 1.00 84.81 168 MET A N 1
ATOM 1356 C CA . MET A 1 168 ? -21.218 -3.390 -0.520 1.00 84.81 168 MET A CA 1
ATOM 1357 C C . MET A 1 168 ? -21.669 -3.882 -1.909 1.00 84.81 168 MET A C 1
ATOM 1359 O O . MET A 1 168 ? -20.886 -4.529 -2.603 1.00 84.81 168 MET A O 1
ATOM 1363 N N . PRO A 1 169 ? -22.910 -3.607 -2.344 1.00 88.25 169 PRO A N 1
ATOM 1364 C CA . PRO A 1 169 ? -23.364 -4.002 -3.673 1.00 88.25 169 PRO A CA 1
ATOM 1365 C C . PRO A 1 169 ? -22.434 -3.491 -4.775 1.00 88.25 169 PRO A C 1
ATOM 1367 O O . PRO A 1 169 ? -21.842 -2.417 -4.644 1.00 88.25 169 PRO A O 1
ATOM 1370 N N . VAL A 1 170 ? -22.344 -4.242 -5.875 1.00 88.75 170 VAL A N 1
ATOM 1371 C CA . VAL A 1 170 ? -21.487 -3.893 -7.015 1.00 88.75 170 VAL A CA 1
ATOM 1372 C C . VAL A 1 170 ? -21.795 -2.460 -7.481 1.00 88.75 170 VAL A C 1
ATOM 1374 O O . VAL A 1 170 ? -22.946 -2.161 -7.823 1.00 88.75 170 VAL A O 1
ATOM 1377 N N . PRO A 1 171 ? -20.798 -1.556 -7.505 1.00 87.12 171 PRO A N 1
ATOM 1378 C CA . PRO A 1 171 ? -20.996 -0.198 -7.990 1.00 87.12 171 PRO A CA 1
ATOM 1379 C C . PRO A 1 171 ? -21.474 -0.190 -9.445 1.00 87.12 171 PRO A C 1
ATOM 1381 O O . PRO A 1 171 ? -20.986 -0.954 -10.274 1.00 87.12 171 PRO A O 1
ATOM 1384 N N . LYS A 1 172 ? -22.374 0.739 -9.797 1.00 89.94 172 LYS A N 1
ATOM 1385 C CA . LYS A 1 172 ? -22.877 0.881 -11.181 1.00 89.94 172 LYS A CA 1
ATOM 1386 C C . LYS A 1 172 ? -21.768 1.144 -12.203 1.00 89.94 172 LYS A C 1
ATOM 1388 O O . LYS A 1 172 ? -21.911 0.797 -13.370 1.00 89.94 172 LYS A O 1
ATOM 1393 N N . LYS A 1 173 ? -20.699 1.823 -11.780 1.00 91.31 173 LYS A N 1
ATOM 1394 C CA . LYS A 1 173 ? -19.553 2.169 -12.618 1.00 91.31 173 LYS A CA 1
ATOM 1395 C C . LYS A 1 173 ? -18.309 1.527 -12.027 1.00 91.31 173 LYS A C 1
ATOM 1397 O O . LYS A 1 173 ? -17.892 1.904 -10.936 1.00 91.31 173 LYS A O 1
ATOM 1402 N N . LEU A 1 174 ? -17.729 0.597 -12.774 1.00 92.75 174 LEU A N 1
ATOM 1403 C CA . LEU A 1 174 ? -16.475 -0.048 -12.414 1.00 92.75 174 LEU A CA 1
ATOM 1404 C C . LEU A 1 174 ? -15.276 0.820 -12.822 1.00 92.75 174 LEU A C 1
ATOM 1406 O O . LEU A 1 174 ? -15.358 1.672 -13.714 1.00 92.75 174 LEU A O 1
ATOM 1410 N N . HIS A 1 175 ? -14.167 0.615 -12.124 1.00 93.75 175 HIS A N 1
ATOM 1411 C CA . HIS A 1 175 ? -12.865 1.196 -12.426 1.00 93.75 175 HIS A CA 1
ATOM 1412 C C . HIS A 1 175 ? -12.092 0.368 -13.471 1.00 93.75 175 HIS A C 1
ATOM 1414 O O . HIS A 1 175 ? -12.621 -0.569 -14.061 1.00 93.75 175 HIS A O 1
ATOM 1420 N N . GLU A 1 176 ? -10.842 0.760 -13.736 1.00 94.62 176 GLU A N 1
ATOM 1421 C CA . GLU A 1 176 ? -10.023 0.247 -14.843 1.00 94.62 176 GLU A CA 1
ATOM 1422 C C . GLU A 1 176 ? -9.666 -1.240 -14.693 1.00 94.62 176 GLU A C 1
ATOM 1424 O O . GLU A 1 176 ? -9.661 -1.965 -15.690 1.00 94.62 176 GLU A O 1
ATOM 1429 N N . LEU A 1 177 ? -9.396 -1.691 -13.465 1.00 95.19 177 LEU A N 1
ATOM 1430 C CA . LEU A 1 177 ? -9.072 -3.080 -13.144 1.00 95.19 177 LEU A CA 1
ATOM 1431 C C . LEU A 1 177 ? -10.237 -3.708 -12.384 1.00 95.19 177 LEU A C 1
ATOM 1433 O O . LEU A 1 177 ? -10.628 -3.185 -11.342 1.00 95.19 177 LEU A O 1
ATOM 1437 N N . THR A 1 178 ? -10.774 -4.823 -12.876 1.00 95.25 178 THR A N 1
ATOM 1438 C CA . THR A 1 178 ? -11.836 -5.583 -12.199 1.00 95.25 178 THR A CA 1
ATOM 1439 C C . THR A 1 178 ? -11.274 -6.856 -11.587 1.00 95.25 178 THR A C 1
ATOM 1441 O O . THR A 1 178 ? -10.374 -7.474 -12.154 1.00 95.25 178 THR A O 1
ATOM 1444 N N . GLU A 1 179 ? -11.823 -7.269 -10.446 1.00 94.75 179 GLU A N 1
ATOM 1445 C CA . GLU A 1 179 ? -11.444 -8.527 -9.795 1.00 94.75 179 GLU A CA 1
ATOM 1446 C C . GLU A 1 179 ? -11.586 -9.712 -10.760 1.00 94.75 179 GLU A C 1
ATOM 1448 O O . GLU A 1 179 ? -10.672 -10.520 -10.900 1.00 94.75 179 GLU A O 1
ATOM 1453 N N . GLU A 1 180 ? -12.707 -9.764 -11.481 1.00 94.19 180 GLU A N 1
ATOM 1454 C CA . GLU A 1 180 ? -13.011 -10.799 -12.469 1.00 94.19 180 GLU A CA 1
ATOM 1455 C C . GLU A 1 180 ? -11.922 -10.916 -13.545 1.00 94.19 180 GLU A C 1
ATOM 1457 O O . GLU A 1 180 ? -11.398 -12.007 -13.779 1.00 94.19 180 GLU A O 1
ATOM 1462 N N . ASN A 1 181 ? -11.533 -9.801 -14.174 1.00 95.50 181 ASN A N 1
ATOM 1463 C CA . ASN A 1 181 ? -10.504 -9.830 -15.210 1.00 95.50 181 ASN A CA 1
ATOM 1464 C C . ASN A 1 181 ? -9.146 -10.214 -14.626 1.00 95.50 181 ASN A C 1
ATOM 1466 O O . ASN A 1 181 ? -8.439 -11.031 -15.212 1.00 95.50 181 ASN A O 1
ATOM 1470 N N . MET A 1 182 ? -8.780 -9.652 -13.473 1.00 95.62 182 MET A N 1
ATOM 1471 C CA . MET A 1 182 ? -7.497 -9.956 -12.842 1.00 95.62 182 MET A CA 1
ATOM 1472 C C . MET A 1 182 ? -7.395 -11.450 -12.521 1.00 95.62 182 MET A C 1
ATOM 1474 O O . MET A 1 182 ? -6.402 -12.074 -12.876 1.00 95.62 182 MET A O 1
ATOM 1478 N N . LEU A 1 183 ? -8.442 -12.060 -11.957 1.00 94.81 183 LEU A N 1
ATOM 1479 C CA . LEU A 1 183 ? -8.473 -13.499 -11.675 1.00 94.81 183 LEU A CA 1
ATOM 1480 C C . LEU A 1 183 ? -8.492 -14.360 -12.945 1.00 94.81 183 LEU A C 1
ATOM 1482 O O . LEU A 1 183 ? -7.888 -15.429 -12.959 1.00 94.81 183 LEU A O 1
ATOM 1486 N N . LYS A 1 184 ? -9.127 -13.900 -14.029 1.00 95.50 184 LYS A N 1
ATOM 1487 C CA . LYS A 1 184 ? -9.131 -14.601 -15.323 1.00 95.50 184 LYS A CA 1
ATOM 1488 C C . LYS A 1 184 ? -7.730 -14.720 -15.938 1.00 95.50 184 LYS A C 1
ATOM 1490 O O . LYS A 1 184 ? -7.409 -15.749 -16.537 1.00 95.50 184 LYS A O 1
ATOM 1495 N N . TYR A 1 185 ? -6.911 -13.675 -15.824 1.00 95.00 185 TYR A N 1
ATOM 1496 C CA . TYR A 1 185 ? -5.562 -13.643 -16.402 1.00 95.00 185 TYR A CA 1
ATOM 1497 C C . TYR A 1 185 ? -4.465 -14.075 -15.422 1.00 95.00 185 TYR A C 1
ATOM 1499 O O . TYR A 1 185 ? -3.377 -14.436 -15.862 1.00 95.00 185 TYR A O 1
ATOM 1507 N N . LEU A 1 186 ? -4.743 -14.114 -14.115 1.00 93.25 186 LEU A N 1
ATOM 1508 C CA . LEU A 1 186 ? -3.779 -14.498 -13.081 1.00 93.25 186 LEU A CA 1
ATOM 1509 C C . LEU A 1 186 ? -3.091 -15.863 -13.331 1.00 93.25 186 LEU A C 1
ATOM 1511 O O . LEU A 1 186 ? -1.873 -15.927 -13.170 1.00 93.25 186 LEU A O 1
ATOM 1515 N N . PRO A 1 187 ? -3.782 -16.938 -13.773 1.00 91.88 187 PRO A N 1
ATOM 1516 C CA . PRO A 1 187 ? -3.137 -18.223 -14.069 1.00 91.88 187 PRO A CA 1
ATOM 1517 C C . PRO A 1 187 ? -2.230 -18.211 -15.309 1.00 91.88 187 PRO A C 1
ATOM 1519 O O . PRO A 1 187 ? -1.487 -19.160 -15.527 1.00 91.88 187 PRO A O 1
ATOM 1522 N N . GLN A 1 188 ? -2.318 -17.175 -16.148 1.00 91.94 188 GLN A N 1
ATOM 1523 C CA . GLN A 1 188 ? -1.543 -17.052 -17.389 1.00 91.94 188 GLN A CA 1
ATOM 1524 C C . GLN A 1 188 ? -0.185 -16.372 -17.152 1.00 91.94 188 GLN A C 1
ATOM 1526 O O . GLN A 1 188 ? 0.648 -16.304 -18.055 1.00 91.94 188 GLN A O 1
ATOM 1531 N N . VAL A 1 189 ? 0.046 -15.854 -15.942 1.00 90.69 189 VAL A N 1
ATOM 1532 C CA . VAL A 1 189 ? 1.302 -15.218 -15.549 1.00 90.69 189 VAL A CA 1
ATOM 1533 C C . VAL A 1 189 ? 2.330 -16.300 -15.212 1.00 90.69 189 VAL A C 1
ATOM 1535 O O . VAL A 1 189 ? 2.137 -17.100 -14.305 1.00 90.69 189 VAL A O 1
ATOM 1538 N N . SER A 1 190 ? 3.438 -16.327 -15.952 1.00 88.06 190 SER A N 1
ATOM 1539 C CA . SER A 1 190 ? 4.500 -17.322 -15.770 1.00 88.06 190 SER A CA 1
ATOM 1540 C C . SER A 1 190 ? 5.517 -16.867 -14.717 1.00 88.06 190 SER A C 1
ATOM 1542 O O . SER A 1 190 ? 6.447 -16.135 -15.051 1.00 88.06 190 SER A O 1
ATOM 1544 N N . ILE A 1 191 ? 5.359 -17.326 -13.473 1.00 89.75 191 ILE A N 1
ATOM 1545 C CA . ILE A 1 191 ? 6.262 -17.080 -12.331 1.00 89.75 191 ILE A CA 1
ATOM 1546 C C . ILE A 1 191 ? 6.377 -18.323 -11.435 1.00 89.75 191 ILE A C 1
ATOM 1548 O O . ILE A 1 191 ? 5.603 -19.272 -11.568 1.00 89.75 191 ILE A O 1
ATOM 1552 N N . SER A 1 192 ? 7.351 -18.343 -10.517 1.00 91.38 192 SER A N 1
ATOM 1553 C CA . SER A 1 192 ? 7.501 -19.449 -9.554 1.00 91.38 192 SER A CA 1
ATOM 1554 C C . SER A 1 192 ? 6.264 -19.624 -8.657 1.00 91.38 192 SER A C 1
ATOM 1556 O O . SER A 1 192 ? 5.543 -18.667 -8.389 1.00 91.38 192 SER A O 1
ATOM 1558 N N . ALA A 1 193 ? 6.032 -20.827 -8.117 1.00 89.81 193 ALA A N 1
ATOM 1559 C CA . ALA A 1 193 ? 4.866 -21.100 -7.262 1.00 89.81 193 ALA A CA 1
ATOM 1560 C C . ALA A 1 193 ? 4.777 -20.172 -6.031 1.00 89.81 193 ALA A C 1
ATOM 1562 O O . ALA A 1 193 ? 3.692 -19.726 -5.662 1.00 89.81 193 ALA A O 1
ATOM 1563 N N . ASN A 1 194 ? 5.921 -19.829 -5.427 1.00 89.81 194 ASN A N 1
ATOM 1564 C CA . ASN A 1 194 ? 5.977 -18.875 -4.316 1.00 89.81 194 ASN A CA 1
ATOM 1565 C C . ASN A 1 194 ? 5.566 -17.460 -4.762 1.00 89.81 194 ASN A C 1
ATOM 1567 O O . ASN A 1 194 ? 4.765 -16.805 -4.099 1.00 89.81 194 ASN A O 1
ATOM 1571 N N . GLN A 1 195 ? 6.072 -17.004 -5.912 1.00 89.38 195 GLN A N 1
ATOM 1572 C CA . GLN A 1 195 ? 5.689 -15.717 -6.497 1.00 89.38 195 GLN A CA 1
ATOM 1573 C C . GLN A 1 195 ? 4.208 -15.698 -6.904 1.00 89.38 195 GLN A C 1
ATOM 1575 O O . GLN A 1 195 ? 3.525 -14.704 -6.673 1.00 89.38 195 GLN A O 1
ATOM 1580 N N . GLN A 1 196 ? 3.673 -16.811 -7.413 1.00 91.44 196 GLN A N 1
ATOM 1581 C CA . GLN A 1 196 ? 2.252 -16.947 -7.735 1.00 91.44 196 GLN A CA 1
ATOM 1582 C C . GLN A 1 196 ? 1.375 -16.781 -6.490 1.00 91.44 196 GLN A C 1
ATOM 1584 O O . GLN A 1 196 ? 0.369 -16.077 -6.542 1.00 91.44 196 GLN A O 1
ATOM 1589 N N . GLN A 1 197 ? 1.772 -17.367 -5.355 1.00 90.00 197 GLN A N 1
ATOM 1590 C CA . GLN A 1 197 ? 1.059 -17.180 -4.091 1.00 90.00 197 GLN A CA 1
ATOM 1591 C C . GLN A 1 197 ? 1.133 -15.726 -3.606 1.00 90.00 197 GLN A C 1
ATOM 1593 O O . GLN A 1 197 ? 0.118 -15.171 -3.187 1.00 90.00 197 GLN A O 1
ATOM 1598 N N . LYS A 1 198 ? 2.306 -15.079 -3.689 1.00 89.25 198 LYS A N 1
ATOM 1599 C CA . LYS A 1 198 ? 2.441 -13.648 -3.363 1.00 89.25 198 LYS A CA 1
ATOM 1600 C C . LYS A 1 198 ? 1.529 -12.790 -4.241 1.00 89.25 198 LYS A C 1
ATOM 1602 O O . LYS A 1 198 ? 0.822 -11.929 -3.723 1.00 89.25 198 LYS A O 1
ATOM 1607 N N . LEU A 1 199 ? 1.518 -13.044 -5.550 1.00 91.19 199 LEU A N 1
ATOM 1608 C CA . LEU A 1 199 ? 0.670 -12.331 -6.499 1.00 91.19 199 LEU A CA 1
ATOM 1609 C C . LEU A 1 199 ? -0.811 -12.545 -6.175 1.00 91.19 199 LEU A C 1
ATOM 1611 O O . LEU A 1 199 ? -1.558 -11.574 -6.108 1.00 91.19 199 LEU A O 1
ATOM 1615 N N . HIS A 1 200 ? -1.226 -13.781 -5.886 1.00 90.62 200 HIS A N 1
ATOM 1616 C CA . HIS A 1 200 ? -2.589 -14.086 -5.449 1.00 90.62 200 HIS A CA 1
ATOM 1617 C C . HIS A 1 200 ? -2.978 -13.283 -4.204 1.00 90.62 200 HIS A C 1
ATOM 1619 O O . HIS A 1 200 ? -4.014 -12.624 -4.202 1.00 90.62 200 HIS A O 1
ATOM 1625 N N . ASN A 1 201 ? -2.111 -13.246 -3.188 1.00 87.44 201 ASN A N 1
ATOM 1626 C CA . ASN A 1 201 ? -2.348 -12.477 -1.966 1.00 87.44 201 ASN A CA 1
ATOM 1627 C C . ASN A 1 201 ? -2.466 -10.967 -2.250 1.00 87.44 201 ASN A C 1
ATOM 1629 O O . ASN A 1 201 ? -3.287 -10.288 -1.632 1.00 87.44 201 ASN A O 1
ATOM 1633 N N . ILE A 1 202 ? -1.680 -10.429 -3.193 1.00 89.31 202 ILE A N 1
ATOM 1634 C CA . ILE A 1 202 ? -1.797 -9.034 -3.652 1.00 89.31 202 ILE A CA 1
ATOM 1635 C C . ILE A 1 202 ? -3.168 -8.790 -4.293 1.00 89.31 202 ILE A C 1
ATOM 1637 O O . ILE A 1 202 ? -3.835 -7.816 -3.938 1.00 89.31 202 ILE A O 1
ATOM 1641 N N . ILE A 1 203 ? -3.606 -9.669 -5.202 1.00 91.88 203 ILE A N 1
ATOM 1642 C CA . ILE A 1 203 ? -4.910 -9.554 -5.869 1.00 91.88 203 ILE A CA 1
ATOM 1643 C C . ILE A 1 203 ? -6.050 -9.647 -4.853 1.00 91.88 203 ILE A C 1
ATOM 1645 O O . ILE A 1 203 ? -6.927 -8.783 -4.837 1.00 91.88 203 ILE A O 1
ATOM 1649 N N . GLU A 1 204 ? -6.025 -10.640 -3.966 1.00 88.19 204 GLU A N 1
ATOM 1650 C CA . GLU A 1 204 ? -7.040 -10.796 -2.925 1.00 88.19 204 GLU A CA 1
ATOM 1651 C C . GLU A 1 204 ? -7.109 -9.577 -2.015 1.00 88.19 204 GLU A C 1
ATOM 1653 O O . GLU A 1 204 ? -8.195 -9.045 -1.799 1.00 88.19 204 GLU A O 1
ATOM 1658 N N . SER A 1 205 ? -5.956 -9.097 -1.543 1.00 86.25 205 SER A N 1
ATOM 1659 C CA . SER A 1 205 ? -5.841 -7.874 -0.750 1.00 86.25 205 SER A CA 1
ATOM 1660 C C . SER A 1 205 ? -6.492 -6.693 -1.468 1.00 86.25 205 SER A C 1
ATOM 1662 O O . SER A 1 205 ? -7.303 -5.974 -0.880 1.00 86.25 205 SER A O 1
ATOM 1664 N N . LEU A 1 206 ? -6.176 -6.486 -2.744 1.00 89.00 206 LEU A N 1
ATOM 1665 C CA . LEU A 1 206 ? -6.637 -5.329 -3.500 1.00 89.00 206 LEU A CA 1
ATOM 1666 C C . LEU A 1 206 ? -8.163 -5.293 -3.679 1.00 89.00 206 LEU A C 1
ATOM 1668 O O . LEU A 1 206 ? -8.759 -4.224 -3.559 1.00 89.00 206 LEU A O 1
ATOM 1672 N N . PHE A 1 207 ? -8.789 -6.448 -3.918 1.00 91.88 207 PHE A N 1
ATOM 1673 C CA . PHE A 1 207 ? -10.231 -6.565 -4.179 1.00 91.88 207 PHE A CA 1
ATOM 1674 C C . PHE A 1 207 ? -11.055 -7.011 -2.961 1.00 91.88 207 PHE A C 1
ATOM 1676 O O . PHE A 1 207 ? -12.255 -7.270 -3.063 1.00 91.88 207 PHE A O 1
ATOM 1683 N N . ILE A 1 208 ? -10.451 -7.084 -1.773 1.00 91.62 208 ILE A N 1
ATOM 1684 C CA . ILE A 1 208 ? -11.147 -7.566 -0.574 1.00 91.62 208 ILE A CA 1
ATOM 1685 C C . ILE A 1 208 ? -12.342 -6.686 -0.176 1.00 91.62 208 ILE A C 1
ATOM 1687 O O . ILE A 1 208 ? -13.321 -7.187 0.379 1.00 91.62 208 ILE A O 1
ATOM 1691 N N . GLU A 1 209 ? -12.295 -5.384 -0.472 1.00 88.75 209 GLU A N 1
ATOM 1692 C CA . GLU A 1 209 ? -13.376 -4.416 -0.225 1.00 88.75 209 GLU A CA 1
ATOM 1693 C C . GLU A 1 209 ? -14.145 -4.032 -1.490 1.00 88.75 209 GLU A C 1
ATOM 1695 O O . GLU A 1 209 ? -15.331 -3.724 -1.407 1.00 88.75 209 GLU A O 1
ATOM 1700 N N . GLU A 1 210 ? -13.498 -4.099 -2.652 1.00 88.38 210 GLU A N 1
ATOM 1701 C CA . GLU A 1 210 ? -13.971 -3.501 -3.900 1.00 88.38 210 GLU A CA 1
ATOM 1702 C C . GLU A 1 210 ? -14.030 -4.541 -5.024 1.00 88.38 210 GLU A C 1
ATOM 1704 O O . GLU A 1 210 ? -13.236 -5.476 -5.061 1.00 88.38 210 GLU A O 1
ATOM 1709 N N . TYR A 1 211 ? -14.934 -4.366 -5.988 1.00 92.62 211 TYR A N 1
ATOM 1710 C CA . TYR A 1 211 ? -15.007 -5.229 -7.186 1.00 92.62 211 TYR A CA 1
ATOM 1711 C C . TYR A 1 211 ? -14.101 -4.746 -8.318 1.00 92.62 211 TYR A C 1
ATOM 1713 O O . TYR A 1 211 ? -13.810 -5.473 -9.268 1.00 92.62 211 TYR A O 1
ATOM 1721 N N . SER A 1 212 ? -13.685 -3.485 -8.245 1.00 94.12 212 SER A N 1
ATOM 1722 C CA . SER A 1 212 ? -12.823 -2.853 -9.230 1.00 94.12 212 SER A CA 1
ATOM 1723 C C . SER A 1 212 ? -12.023 -1.734 -8.583 1.00 94.12 212 SER A C 1
ATOM 1725 O O . SER A 1 212 ? -12.531 -1.077 -7.678 1.00 94.12 212 SER A O 1
ATOM 1727 N N . VAL A 1 213 ? -10.818 -1.470 -9.074 1.00 92.12 213 VAL A N 1
ATOM 1728 C CA . VAL A 1 213 ? -9.935 -0.412 -8.566 1.00 92.12 213 VAL A CA 1
ATOM 1729 C C . VAL A 1 213 ? -9.321 0.388 -9.710 1.00 92.12 213 VAL A C 1
ATOM 1731 O O . VAL A 1 213 ? -9.293 -0.053 -10.864 1.00 92.12 213 VAL A O 1
ATOM 1734 N N . LYS A 1 214 ? -8.838 1.597 -9.409 1.00 92.44 214 LYS A N 1
ATOM 1735 C CA . LYS A 1 214 ? -8.071 2.379 -10.385 1.00 92.44 214 LYS A CA 1
ATOM 1736 C C . LYS A 1 214 ? -6.689 1.764 -10.543 1.00 92.44 214 LYS A C 1
ATOM 1738 O O . LYS A 1 214 ? -6.140 1.211 -9.591 1.00 92.44 214 LYS A O 1
ATOM 1743 N N . LEU A 1 215 ? -6.083 1.951 -11.711 1.00 91.75 215 LEU A N 1
ATOM 1744 C CA . LEU A 1 215 ? -4.733 1.453 -11.960 1.00 91.75 215 LEU A CA 1
ATOM 1745 C C . LEU A 1 215 ? -3.700 2.040 -10.973 1.00 91.75 215 LEU A C 1
ATOM 1747 O O . LEU A 1 215 ? -2.780 1.347 -10.548 1.00 91.75 215 LEU A O 1
ATOM 1751 N N . ALA A 1 216 ? -3.900 3.288 -10.536 1.00 88.75 216 ALA A N 1
ATOM 1752 C CA . ALA A 1 216 ? -3.061 3.931 -9.524 1.00 88.75 216 ALA A CA 1
ATOM 1753 C C . ALA A 1 216 ? -3.057 3.191 -8.171 1.00 88.75 216 ALA A C 1
ATOM 1755 O O . ALA A 1 216 ? -2.010 3.097 -7.542 1.00 88.75 216 ALA A O 1
ATOM 1756 N N . ASN A 1 217 ? -4.189 2.611 -7.750 1.00 87.88 217 ASN A N 1
ATOM 1757 C CA . ASN A 1 217 ? -4.251 1.842 -6.502 1.00 87.88 217 ASN A CA 1
ATOM 1758 C C . ASN A 1 217 ? -3.428 0.550 -6.589 1.00 87.88 217 ASN A C 1
ATOM 1760 O O . ASN A 1 217 ? -2.830 0.136 -5.603 1.00 87.88 217 ASN A O 1
ATOM 1764 N N . PHE A 1 218 ? -3.387 -0.082 -7.767 1.00 89.81 218 PHE A N 1
ATOM 1765 C CA . PHE A 1 218 ? -2.558 -1.266 -8.001 1.00 89.81 218 PHE A CA 1
ATOM 1766 C C . PHE A 1 218 ? -1.066 -0.917 -7.937 1.00 89.81 218 PHE A C 1
ATOM 1768 O O . PHE A 1 218 ? -0.289 -1.620 -7.295 1.00 89.81 218 PHE A O 1
ATOM 1775 N N . TYR A 1 219 ? -0.683 0.198 -8.569 1.00 89.31 219 TYR A N 1
ATOM 1776 C CA . TYR A 1 219 ? 0.692 0.697 -8.581 1.00 89.31 219 TYR A CA 1
ATOM 1777 C C . TYR A 1 219 ? 1.258 0.907 -7.167 1.00 89.31 219 TYR A C 1
ATOM 1779 O O . TYR A 1 219 ? 2.362 0.453 -6.880 1.00 89.31 219 TYR A O 1
ATOM 1787 N N . GLU A 1 220 ? 0.483 1.515 -6.264 1.00 83.88 220 GLU A N 1
ATOM 1788 C CA . GLU A 1 220 ? 0.902 1.754 -4.874 1.00 83.88 220 GLU A CA 1
ATOM 1789 C C . GLU A 1 220 ? 1.278 0.463 -4.122 1.00 83.88 220 GLU A C 1
ATOM 1791 O O . GLU A 1 220 ? 2.161 0.488 -3.269 1.00 83.88 220 GLU A O 1
ATOM 1796 N N . ILE A 1 221 ? 0.647 -0.673 -4.444 1.00 82.62 221 ILE A N 1
ATOM 1797 C CA . ILE A 1 221 ? 0.941 -1.961 -3.796 1.00 82.62 221 ILE A CA 1
ATOM 1798 C C . ILE A 1 221 ? 2.224 -2.590 -4.347 1.00 82.62 221 ILE A C 1
ATOM 1800 O O . ILE A 1 221 ? 3.000 -3.183 -3.591 1.00 82.62 221 ILE A O 1
ATOM 1804 N N . ILE A 1 222 ? 2.447 -2.484 -5.659 1.00 86.44 222 ILE A N 1
ATOM 1805 C CA . ILE A 1 222 ? 3.587 -3.136 -6.321 1.00 86.44 222 ILE A CA 1
ATOM 1806 C C . ILE A 1 222 ? 4.880 -2.332 -6.233 1.00 86.44 222 ILE A C 1
ATOM 1808 O O . ILE A 1 222 ? 5.951 -2.896 -6.418 1.00 86.44 222 ILE A O 1
ATOM 1812 N N . ALA A 1 223 ? 4.783 -1.046 -5.894 1.00 77.81 223 ALA A N 1
ATOM 1813 C CA . ALA A 1 223 ? 5.909 -0.140 -5.705 1.00 77.81 223 ALA A CA 1
ATOM 1814 C C . ALA A 1 223 ? 7.016 -0.709 -4.798 1.00 77.81 223 ALA A C 1
ATOM 1816 O O . ALA A 1 223 ? 8.195 -0.431 -4.980 1.00 77.81 223 ALA A O 1
ATOM 1817 N N . VAL A 1 224 ? 6.659 -1.522 -3.807 1.00 73.94 224 VAL A N 1
ATOM 1818 C CA . VAL A 1 224 ? 7.596 -2.049 -2.800 1.00 73.94 224 VAL A CA 1
ATOM 1819 C C . VAL A 1 224 ? 7.963 -3.522 -3.010 1.00 73.94 224 VAL A C 1
ATOM 1821 O O . VAL A 1 224 ? 8.488 -4.155 -2.096 1.00 73.94 224 VAL A O 1
ATOM 1824 N N . GLN A 1 225 ? 7.633 -4.096 -4.168 1.00 80.69 225 GLN A N 1
ATOM 1825 C CA . GLN A 1 225 ? 7.812 -5.523 -4.444 1.00 80.69 225 GLN A CA 1
ATOM 1826 C C . GLN A 1 225 ? 9.119 -5.820 -5.177 1.00 80.69 225 GLN A C 1
ATOM 1828 O O . GLN A 1 225 ? 9.759 -4.931 -5.735 1.00 80.69 225 GLN A O 1
ATOM 1833 N N . ASP A 1 226 ? 9.498 -7.099 -5.189 1.00 83.88 226 ASP A N 1
ATOM 1834 C CA . ASP A 1 226 ? 10.645 -7.559 -5.961 1.00 83.88 226 ASP A CA 1
ATOM 1835 C C . ASP A 1 226 ? 10.397 -7.464 -7.484 1.00 83.88 226 ASP A C 1
ATOM 1837 O O . ASP A 1 226 ? 9.246 -7.552 -7.930 1.00 83.88 226 ASP A O 1
ATOM 1841 N N . PRO A 1 227 ? 11.445 -7.282 -8.306 1.00 84.19 227 PRO A N 1
ATOM 1842 C CA . PRO A 1 227 ? 11.255 -6.954 -9.720 1.00 84.19 227 PRO A CA 1
ATOM 1843 C C . PRO A 1 227 ? 10.575 -8.034 -10.563 1.00 84.19 227 PRO A C 1
ATOM 1845 O O . PRO A 1 227 ? 9.769 -7.705 -11.436 1.00 84.19 227 PRO A O 1
ATOM 1848 N N . GLU A 1 228 ? 10.805 -9.318 -10.269 1.00 86.12 228 GLU A N 1
ATOM 1849 C CA . GLU A 1 228 ? 10.091 -10.431 -10.910 1.00 86.12 228 GLU A CA 1
ATOM 1850 C C . GLU A 1 228 ? 8.572 -10.289 -10.709 1.00 86.12 228 GLU A C 1
ATOM 1852 O O . GLU A 1 228 ? 7.791 -10.394 -11.664 1.00 86.12 228 GLU A O 1
ATOM 1857 N N . LEU A 1 229 ? 8.154 -9.967 -9.481 1.00 89.94 229 LEU A N 1
ATOM 1858 C CA . LEU A 1 229 ? 6.754 -9.734 -9.149 1.00 89.94 229 LEU A CA 1
ATOM 1859 C C . LEU A 1 229 ? 6.200 -8.463 -9.806 1.00 89.94 229 LEU A C 1
ATOM 1861 O O . LEU A 1 229 ? 5.053 -8.466 -10.256 1.00 89.94 229 LEU A O 1
ATOM 1865 N N . VAL A 1 230 ? 6.994 -7.393 -9.925 1.00 90.25 230 VAL A N 1
ATOM 1866 C CA . VAL A 1 230 ? 6.584 -6.173 -10.646 1.00 90.25 230 VAL A CA 1
ATOM 1867 C C . VAL A 1 230 ? 6.367 -6.460 -12.135 1.00 90.25 230 VAL A C 1
ATOM 1869 O O . VAL A 1 230 ? 5.343 -6.053 -12.689 1.00 90.25 230 VAL A O 1
ATOM 1872 N N . PHE A 1 231 ? 7.252 -7.219 -12.789 1.00 87.56 231 PHE A N 1
ATOM 1873 C CA . PHE A 1 231 ? 7.058 -7.631 -14.184 1.00 87.56 231 PHE A CA 1
ATOM 1874 C C . PHE A 1 231 ? 5.785 -8.458 -14.371 1.00 87.56 231 PHE A C 1
ATOM 1876 O O . PHE A 1 231 ? 5.010 -8.212 -15.300 1.00 87.56 231 PHE A O 1
ATOM 1883 N N . ALA A 1 232 ? 5.552 -9.420 -13.478 1.00 91.00 232 ALA A N 1
ATOM 1884 C CA . ALA A 1 232 ? 4.334 -10.218 -13.451 1.00 91.00 232 ALA A CA 1
ATOM 1885 C C . ALA A 1 232 ? 3.081 -9.344 -13.298 1.00 91.00 232 ALA A C 1
ATOM 1887 O O . ALA A 1 232 ? 2.104 -9.517 -14.026 1.00 91.00 232 ALA A O 1
ATOM 1888 N N . CYS A 1 233 ? 3.140 -8.353 -12.412 1.00 92.19 233 CYS A N 1
ATOM 1889 C CA . CYS A 1 233 ? 2.077 -7.386 -12.180 1.00 92.19 233 CYS A CA 1
ATOM 1890 C C . CYS A 1 233 ? 1.778 -6.518 -13.407 1.00 92.19 233 CYS A C 1
ATOM 1892 O O . CYS A 1 233 ? 0.613 -6.366 -13.772 1.00 92.19 233 CYS A O 1
ATOM 1894 N N . ILE A 1 234 ? 2.802 -5.977 -14.074 1.00 90.25 234 ILE A N 1
ATOM 1895 C CA . ILE A 1 234 ? 2.621 -5.177 -15.294 1.00 90.25 234 ILE A CA 1
ATOM 1896 C C . ILE A 1 234 ? 2.015 -6.035 -16.410 1.00 90.25 234 ILE A C 1
ATOM 1898 O O . ILE A 1 234 ? 1.074 -5.594 -17.066 1.00 90.25 234 ILE A O 1
ATOM 1902 N N . SER A 1 235 ? 2.500 -7.269 -16.586 1.00 88.94 235 SER A N 1
ATOM 1903 C CA . SER A 1 235 ? 1.941 -8.231 -17.548 1.00 88.94 235 SER A CA 1
ATOM 1904 C C . SER A 1 235 ? 0.479 -8.576 -17.242 1.00 88.94 235 SER A C 1
ATOM 1906 O O . SER A 1 235 ? -0.363 -8.664 -18.134 1.00 88.94 235 SER A O 1
ATOM 1908 N N . LEU A 1 236 ? 0.136 -8.743 -15.966 1.00 93.44 236 LEU A N 1
ATOM 1909 C CA . LEU A 1 236 ? -1.241 -8.990 -15.559 1.00 93.44 236 LEU A CA 1
ATOM 1910 C C . LEU A 1 236 ? -2.134 -7.779 -15.863 1.00 93.44 236 LEU A C 1
ATOM 1912 O O . LEU A 1 236 ? -3.205 -7.937 -16.446 1.00 93.44 236 LEU A O 1
ATOM 1916 N N . ILE A 1 237 ? -1.671 -6.571 -15.527 1.00 93.31 237 ILE A N 1
ATOM 1917 C CA . ILE A 1 237 ? -2.370 -5.313 -15.812 1.00 93.31 237 ILE A CA 1
ATOM 1918 C C . ILE A 1 237 ? -2.663 -5.181 -17.306 1.00 93.31 237 ILE A C 1
ATOM 1920 O O . ILE A 1 237 ? -3.799 -4.881 -17.666 1.00 93.31 237 ILE A O 1
ATOM 1924 N N . THR A 1 238 ? -1.672 -5.385 -18.179 1.00 89.62 238 THR A N 1
ATOM 1925 C CA . THR A 1 238 ? -1.847 -5.181 -19.627 1.00 89.62 238 THR A CA 1
ATOM 1926 C C . THR A 1 238 ? -2.887 -6.115 -20.233 1.00 89.62 238 THR A C 1
ATOM 1928 O O . THR A 1 238 ? -3.579 -5.708 -21.162 1.00 89.62 238 THR A O 1
ATOM 1931 N N . ASN A 1 239 ? -3.042 -7.324 -19.690 1.00 90.88 239 ASN A N 1
ATOM 1932 C CA . ASN A 1 239 ? -4.047 -8.286 -20.142 1.00 90.88 239 ASN A CA 1
ATOM 1933 C C . ASN A 1 239 ? -5.436 -8.054 -19.523 1.00 90.88 239 ASN A C 1
ATOM 1935 O O . ASN A 1 239 ? -6.455 -8.303 -20.168 1.00 90.88 239 ASN A O 1
ATOM 1939 N N . ALA A 1 240 ? -5.494 -7.588 -18.273 1.00 93.88 240 ALA A N 1
ATOM 1940 C CA . ALA A 1 240 ? -6.733 -7.509 -17.502 1.00 93.88 240 ALA A CA 1
ATOM 1941 C C . ALA A 1 240 ? -7.433 -6.142 -17.544 1.00 93.88 240 ALA A C 1
ATOM 1943 O O . ALA A 1 240 ? -8.634 -6.054 -17.257 1.00 93.88 240 ALA A O 1
ATOM 1944 N N . ILE A 1 241 ? -6.707 -5.069 -17.864 1.00 94.44 241 ILE A N 1
ATOM 1945 C CA . ILE A 1 241 ? -7.258 -3.717 -17.854 1.00 94.44 241 ILE A CA 1
ATOM 1946 C C . ILE A 1 241 ? -8.365 -3.553 -18.899 1.00 94.44 241 ILE A C 1
ATOM 1948 O O . ILE A 1 241 ? -8.241 -3.926 -20.060 1.00 94.44 241 ILE A O 1
ATOM 1952 N N . THR A 1 242 ? -9.490 -2.988 -18.466 1.00 91.44 242 THR A N 1
ATOM 1953 C CA . THR A 1 242 ? -10.696 -2.830 -19.303 1.00 91.44 242 THR A CA 1
ATOM 1954 C C . THR A 1 242 ? -10.593 -1.677 -20.299 1.00 91.44 242 THR A C 1
ATOM 1956 O O . THR A 1 242 ? -11.338 -1.603 -21.275 1.00 91.44 242 THR A O 1
ATOM 1959 N N . LYS A 1 243 ? -9.684 -0.742 -20.035 1.00 91.44 243 LYS A N 1
ATOM 1960 C CA . LYS A 1 243 ? -9.463 0.458 -20.829 1.00 91.44 243 LYS A CA 1
ATOM 1961 C C . LYS A 1 243 ? -8.394 0.182 -21.879 1.00 91.44 243 LYS A C 1
ATOM 1963 O O . LYS A 1 243 ? -7.326 -0.297 -21.531 1.00 91.44 243 LYS A O 1
ATOM 1968 N N . ALA A 1 244 ? -8.653 0.557 -23.129 1.00 92.19 244 ALA A N 1
ATOM 1969 C CA . ALA A 1 244 ? -7.667 0.433 -24.198 1.00 92.19 244 ALA A CA 1
ATOM 1970 C C . ALA A 1 244 ? -6.405 1.288 -23.928 1.00 92.19 244 ALA A C 1
ATOM 1972 O O . ALA A 1 244 ? -6.522 2.391 -23.372 1.00 92.19 244 ALA A O 1
ATOM 1973 N N . PRO A 1 245 ? -5.212 0.827 -24.347 1.00 94.81 245 PRO A N 1
ATOM 1974 C CA . PRO A 1 245 ? -3.980 1.597 -24.222 1.00 94.81 245 PRO A CA 1
ATOM 1975 C C . PRO A 1 245 ? -4.046 2.860 -25.077 1.00 94.81 245 PRO A C 1
ATOM 1977 O O . PRO A 1 245 ? -4.549 2.846 -26.200 1.00 94.81 245 PRO A O 1
ATOM 1980 N N . ALA A 1 246 ? -3.508 3.960 -24.554 1.00 95.88 246 ALA A N 1
ATOM 1981 C CA . ALA A 1 246 ? -3.474 5.238 -25.254 1.00 95.88 246 ALA A CA 1
ATOM 1982 C C . ALA A 1 246 ? -2.034 5.692 -25.513 1.00 95.88 246 ALA A C 1
ATOM 1984 O O . ALA A 1 246 ? -1.175 5.599 -24.636 1.00 95.88 246 ALA A O 1
ATOM 1985 N N . GLN A 1 247 ? -1.783 6.247 -26.698 1.00 96.81 247 GLN A N 1
ATOM 1986 C CA . GLN A 1 247 ? -0.571 7.019 -26.968 1.00 96.81 247 GLN A CA 1
ATOM 1987 C C . GLN A 1 247 ? -0.737 8.419 -26.368 1.00 96.81 247 GLN A C 1
ATOM 1989 O O . GLN A 1 247 ? -1.759 9.073 -26.589 1.00 96.81 247 GLN A O 1
ATOM 1994 N N . LYS A 1 248 ? 0.261 8.899 -25.625 1.00 97.62 248 LYS A N 1
ATOM 1995 C CA . LYS A 1 248 ? 0.237 10.243 -25.041 1.00 97.62 248 LYS A CA 1
ATOM 1996 C C . LYS A 1 248 ? 1.594 10.923 -25.160 1.00 97.62 248 LYS A C 1
ATOM 1998 O O . LYS A 1 248 ? 2.603 10.323 -24.815 1.00 97.62 248 LYS A O 1
ATOM 2003 N N . THR A 1 249 ? 1.596 12.190 -25.565 1.00 97.94 249 THR A N 1
ATOM 2004 C CA . THR A 1 249 ? 2.794 13.039 -25.593 1.00 97.94 249 THR A CA 1
ATOM 2005 C C . THR A 1 249 ? 2.615 14.206 -24.627 1.00 97.94 249 THR A C 1
ATOM 2007 O O . THR A 1 249 ? 1.580 14.875 -24.638 1.00 97.94 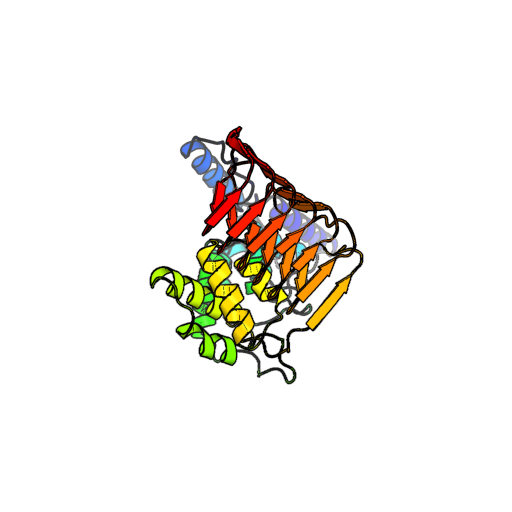249 THR A O 1
ATOM 2010 N N . VAL A 1 250 ? 3.604 14.451 -23.768 1.00 97.12 250 VAL A N 1
ATOM 2011 C CA . VAL A 1 250 ? 3.599 15.533 -22.773 1.00 97.12 250 VAL A CA 1
ATOM 2012 C C . VAL A 1 250 ? 4.930 16.280 -22.774 1.00 97.12 250 VAL A C 1
ATOM 2014 O O . VAL A 1 250 ? 5.967 15.729 -23.126 1.00 97.12 250 VAL A O 1
ATOM 2017 N N . LYS A 1 251 ? 4.922 17.546 -22.345 1.00 93.69 251 LYS A N 1
ATOM 2018 C CA . LYS A 1 251 ? 6.166 18.317 -22.181 1.00 93.69 251 LYS A CA 1
ATOM 2019 C C . LYS A 1 251 ? 6.937 17.918 -20.924 1.00 93.69 251 LYS A C 1
ATOM 2021 O O . LYS A 1 251 ? 8.160 17.847 -20.951 1.00 93.69 251 LYS A O 1
ATOM 2026 N N . SER A 1 252 ? 6.216 17.680 -19.833 1.00 91.31 252 SER A N 1
ATOM 2027 C CA . SER A 1 252 ? 6.753 17.297 -18.529 1.00 91.31 252 SER A CA 1
ATOM 2028 C C . SER A 1 252 ? 5.677 16.591 -17.700 1.00 91.31 252 SER A C 1
ATOM 2030 O O . SER A 1 252 ? 4.490 16.628 -18.037 1.00 91.31 252 SER A O 1
ATOM 2032 N N . ILE A 1 253 ? 6.094 15.954 -16.605 1.00 93.81 253 ILE A N 1
ATOM 2033 C CA . ILE A 1 253 ? 5.212 15.320 -15.623 1.00 93.81 253 ILE A CA 1
ATOM 2034 C C . ILE A 1 253 ? 5.479 15.990 -14.277 1.00 93.81 253 ILE A C 1
ATOM 2036 O O . ILE A 1 253 ? 6.583 15.904 -13.750 1.00 93.81 253 ILE A O 1
ATOM 2040 N N . ALA A 1 254 ? 4.479 16.694 -13.746 1.00 89.19 254 ALA A N 1
ATOM 2041 C CA . ALA A 1 254 ? 4.588 17.404 -12.468 1.00 89.19 254 ALA A CA 1
ATOM 2042 C C . ALA A 1 254 ? 4.017 16.612 -11.279 1.00 89.19 254 ALA A C 1
ATOM 2044 O O . ALA A 1 254 ? 4.250 16.982 -10.134 1.00 89.19 254 ALA A O 1
ATOM 2045 N N . ALA A 1 255 ? 3.246 15.554 -11.544 1.00 89.50 255 ALA A N 1
ATOM 2046 C CA . ALA A 1 255 ? 2.608 14.757 -10.504 1.00 89.50 255 ALA A CA 1
ATOM 2047 C C . ALA A 1 255 ? 3.638 13.936 -9.711 1.00 89.50 255 ALA A C 1
ATOM 2049 O O . ALA A 1 255 ? 4.571 13.388 -10.294 1.00 89.50 255 ALA A O 1
ATOM 2050 N N . GLU A 1 256 ? 3.429 13.812 -8.396 1.00 86.75 256 GLU A N 1
ATOM 2051 C CA . GLU A 1 256 ? 4.251 12.945 -7.536 1.00 86.75 256 GLU A CA 1
ATOM 2052 C C . GLU A 1 256 ? 4.100 11.466 -7.912 1.00 86.75 256 GLU A C 1
ATOM 2054 O O . GLU A 1 256 ? 5.086 10.738 -7.965 1.00 86.75 256 GLU A O 1
ATOM 2059 N N . HIS A 1 257 ? 2.874 11.048 -8.243 1.00 89.31 257 HIS A N 1
ATOM 2060 C CA . HIS A 1 257 ? 2.550 9.702 -8.706 1.00 89.31 257 HIS A CA 1
ATOM 2061 C C . HIS A 1 257 ? 1.850 9.802 -10.058 1.00 89.31 257 HIS A C 1
ATOM 2063 O O . HIS A 1 257 ? 0.813 10.461 -10.182 1.00 89.31 257 HIS A O 1
ATOM 2069 N N . TYR A 1 258 ? 2.417 9.169 -11.081 1.00 93.69 258 TYR A N 1
ATOM 2070 C CA . TYR A 1 258 ? 1.883 9.190 -12.432 1.00 93.69 258 TYR A CA 1
ATOM 2071 C C . TYR A 1 258 ? 1.883 7.790 -13.032 1.00 93.69 258 TYR A C 1
ATOM 2073 O O . TYR A 1 258 ? 2.913 7.132 -13.138 1.00 93.69 258 TYR A O 1
ATOM 2081 N N . VAL A 1 259 ? 0.706 7.347 -13.463 1.00 94.62 259 VAL A N 1
ATOM 2082 C CA . VAL A 1 259 ? 0.522 6.032 -14.067 1.00 94.62 259 VAL A CA 1
ATOM 2083 C C . VAL A 1 259 ? -0.165 6.195 -15.414 1.00 94.62 259 VAL A C 1
ATOM 2085 O O . VAL A 1 259 ? -1.197 6.862 -15.512 1.00 94.62 259 VAL A O 1
ATOM 2088 N N . HIS A 1 260 ? 0.405 5.593 -16.456 1.00 95.44 260 HIS A N 1
ATOM 2089 C CA . HIS A 1 260 ? -0.108 5.671 -17.820 1.00 95.44 260 HIS A CA 1
ATOM 2090 C C . HIS A 1 260 ? -0.270 4.284 -18.437 1.00 95.44 260 HIS A C 1
ATOM 2092 O O . HIS A 1 260 ? 0.676 3.500 -18.501 1.00 95.44 260 HIS A O 1
ATOM 2098 N N . HIS A 1 261 ? -1.477 3.999 -18.925 1.00 95.25 261 HIS A N 1
ATOM 2099 C CA . HIS A 1 261 ? -1.751 2.788 -19.686 1.00 95.25 261 HIS A CA 1
ATOM 2100 C C . HIS A 1 261 ? -1.600 3.051 -21.191 1.00 95.25 261 HIS A C 1
ATOM 2102 O O . HIS A 1 261 ? -2.345 3.847 -21.771 1.00 95.25 261 HIS A O 1
ATOM 2108 N N . GLY A 1 262 ? -0.640 2.369 -21.812 1.00 95.88 262 GLY A N 1
ATOM 2109 C CA . GLY A 1 262 ? -0.209 2.576 -23.193 1.00 95.88 262 GLY A CA 1
ATOM 2110 C C . GLY A 1 262 ? 1.168 3.228 -23.277 1.00 95.88 262 GLY A C 1
ATOM 2111 O O . GLY A 1 262 ? 1.966 3.130 -22.346 1.00 95.88 262 GLY A O 1
ATOM 2112 N N . ASN A 1 263 ? 1.441 3.885 -24.400 1.00 98.12 263 ASN A N 1
ATOM 2113 C CA . ASN A 1 263 ? 2.742 4.478 -24.696 1.00 98.12 263 ASN A CA 1
ATOM 2114 C C . ASN A 1 263 ? 2.798 5.952 -24.281 1.00 98.12 263 ASN A C 1
ATOM 2116 O O . ASN A 1 263 ? 1.832 6.699 -24.480 1.00 98.12 263 ASN A O 1
ATOM 2120 N N . LEU A 1 264 ? 3.945 6.380 -23.762 1.00 98.44 264 LEU A N 1
ATOM 2121 C CA . LEU A 1 264 ? 4.174 7.736 -23.275 1.00 98.44 264 LEU A CA 1
ATOM 2122 C C . LEU A 1 264 ? 5.422 8.348 -23.912 1.00 98.44 264 LEU A C 1
ATOM 2124 O O . LEU A 1 264 ? 6.503 7.778 -23.840 1.00 98.44 264 LEU A O 1
ATOM 2128 N N . GLU A 1 265 ? 5.289 9.545 -24.470 1.00 98.50 265 GLU A N 1
ATOM 2129 C CA . GLU A 1 265 ? 6.417 10.362 -24.909 1.00 98.50 265 GLU A CA 1
ATOM 2130 C C . GLU A 1 265 ? 6.507 11.639 -24.065 1.00 98.50 265 GLU A C 1
ATOM 2132 O O . GLU A 1 265 ? 5.528 12.371 -23.905 1.00 98.50 265 GLU A O 1
ATOM 2137 N N . VAL A 1 266 ? 7.695 11.927 -23.539 1.00 98.00 266 VAL A N 1
ATOM 2138 C CA . VAL A 1 266 ? 8.037 13.180 -22.869 1.00 98.00 266 VAL A CA 1
ATOM 2139 C C . VAL A 1 266 ? 9.015 13.941 -23.753 1.00 98.00 266 VAL A C 1
ATOM 2141 O O . VAL A 1 266 ? 10.127 13.484 -24.010 1.00 98.00 266 VAL A O 1
ATOM 2144 N N . THR A 1 267 ? 8.607 15.110 -24.242 1.00 97.38 267 THR A N 1
ATOM 2145 C CA . THR A 1 267 ? 9.392 15.864 -25.235 1.00 97.38 267 THR A CA 1
ATOM 2146 C C . THR A 1 267 ? 10.602 16.588 -24.639 1.00 97.38 267 THR A C 1
ATOM 2148 O O . THR A 1 267 ? 11.423 17.105 -25.388 1.00 97.38 267 THR A O 1
ATOM 2151 N N . GLY A 1 268 ? 10.695 16.684 -23.311 1.00 95.12 268 GLY A N 1
ATOM 2152 C CA . GLY A 1 268 ? 11.806 17.309 -22.589 1.00 95.12 268 GLY A CA 1
ATOM 2153 C C . GLY A 1 268 ? 12.535 16.336 -21.663 1.00 95.12 268 GLY A C 1
ATOM 2154 O O . GLY A 1 268 ? 12.329 15.125 -21.724 1.00 95.12 268 GLY A O 1
ATOM 2155 N N . SER A 1 269 ? 13.377 16.879 -20.784 1.00 96.62 269 SER A N 1
ATOM 2156 C CA . SER A 1 269 ? 13.943 16.123 -19.662 1.00 96.62 269 SER A CA 1
ATOM 2157 C C . SER A 1 269 ? 12.861 15.788 -18.634 1.00 96.62 269 SER A C 1
ATOM 2159 O O . SER A 1 269 ? 11.928 16.567 -18.418 1.00 96.62 269 SER A O 1
ATOM 2161 N N . LEU A 1 270 ? 13.000 14.643 -17.974 1.00 96.56 270 LEU A N 1
ATOM 2162 C CA . LEU A 1 270 ? 12.038 14.125 -17.015 1.00 96.56 270 LEU A CA 1
ATOM 2163 C C . LEU A 1 270 ? 12.711 13.850 -15.670 1.00 96.56 270 LEU A C 1
ATOM 2165 O O . LEU A 1 270 ? 13.515 12.932 -15.547 1.00 96.56 270 LEU A O 1
ATOM 2169 N N . LYS A 1 271 ? 12.312 14.604 -14.642 1.00 95.88 271 LYS A N 1
ATOM 2170 C CA . LYS A 1 271 ? 12.576 14.232 -13.251 1.00 95.88 271 LYS A CA 1
ATOM 2171 C C . LYS A 1 271 ? 11.494 13.258 -12.794 1.00 95.88 271 LYS A C 1
ATOM 2173 O O . LYS A 1 271 ? 10.338 13.647 -12.630 1.00 95.88 271 LYS A O 1
ATOM 2178 N N . ILE A 1 272 ? 11.868 12.002 -12.618 1.00 94.25 272 ILE A N 1
ATOM 2179 C CA . ILE A 1 272 ? 10.982 10.911 -12.233 1.00 94.25 272 ILE A CA 1
ATOM 2180 C C . ILE A 1 272 ? 10.777 10.953 -10.722 1.00 94.25 272 ILE A C 1
ATOM 2182 O O . ILE A 1 272 ? 11.736 10.947 -9.952 1.00 94.25 272 ILE A O 1
ATOM 2186 N N . ARG A 1 273 ? 9.505 10.989 -10.322 1.00 90.81 273 ARG A N 1
ATOM 2187 C CA . ARG A 1 273 ? 9.056 10.813 -8.939 1.00 90.81 273 ARG A CA 1
ATOM 2188 C C . ARG A 1 273 ? 8.545 9.381 -8.790 1.00 90.81 273 ARG A C 1
ATOM 2190 O O . ARG A 1 273 ? 9.330 8.471 -8.592 1.00 90.81 273 ARG A O 1
ATOM 2197 N N . SER A 1 274 ? 7.271 9.123 -9.039 1.00 90.69 274 SER A N 1
ATOM 2198 C CA . SER A 1 274 ? 6.742 7.758 -9.123 1.00 90.69 274 SER A CA 1
ATOM 2199 C C . SER A 1 274 ? 6.065 7.578 -10.479 1.00 90.69 274 SER A C 1
ATOM 2201 O O . SER A 1 274 ? 5.048 8.225 -10.737 1.00 90.69 274 SER A O 1
ATOM 2203 N N . LEU A 1 275 ? 6.653 6.775 -11.371 1.00 94.88 275 LEU A N 1
ATOM 2204 C CA . LEU A 1 275 ? 6.184 6.615 -12.748 1.00 94.88 275 LEU A CA 1
ATOM 2205 C C . LEU A 1 275 ? 6.008 5.143 -13.124 1.00 94.88 275 LEU A C 1
ATOM 2207 O O . LEU A 1 275 ? 6.978 4.393 -13.143 1.00 94.88 275 LEU A O 1
ATOM 2211 N N . MET A 1 276 ? 4.796 4.774 -13.547 1.00 95.44 276 MET A N 1
ATOM 2212 C CA . MET A 1 276 ? 4.547 3.522 -14.267 1.00 95.44 276 MET A CA 1
ATOM 2213 C C . MET A 1 276 ? 3.958 3.776 -15.655 1.00 95.44 276 MET A C 1
ATOM 2215 O O . MET A 1 276 ? 2.963 4.490 -15.801 1.00 95.44 276 MET A O 1
ATOM 2219 N N . VAL A 1 277 ? 4.533 3.138 -16.672 1.00 96.38 277 VAL A N 1
ATOM 2220 C CA . VAL A 1 277 ? 4.028 3.119 -18.049 1.00 96.38 277 VAL A CA 1
ATOM 2221 C C . VAL A 1 277 ? 3.858 1.668 -18.475 1.00 96.38 277 VAL A C 1
ATOM 2223 O O . VAL A 1 277 ? 4.814 0.906 -18.449 1.00 96.38 277 VAL A O 1
ATOM 2226 N N . THR A 1 278 ? 2.653 1.248 -18.861 1.00 95.31 278 THR A N 1
ATOM 2227 C CA . THR A 1 278 ? 2.432 -0.170 -19.213 1.00 95.31 278 THR A CA 1
ATOM 2228 C C . THR A 1 278 ? 2.959 -0.541 -20.604 1.00 95.31 278 THR A C 1
ATOM 2230 O O . THR A 1 278 ? 3.133 -1.722 -20.881 1.00 95.31 278 THR A O 1
ATOM 2233 N N . GLY A 1 279 ? 3.131 0.440 -21.496 1.00 95.88 279 GLY A N 1
ATOM 2234 C CA . GLY A 1 279 ? 3.717 0.276 -22.830 1.00 95.88 279 GLY A CA 1
ATOM 2235 C C . GLY A 1 279 ? 5.136 0.841 -22.904 1.00 95.88 279 GLY A C 1
ATOM 2236 O O . GLY A 1 279 ? 5.881 0.788 -21.926 1.00 95.88 279 GLY A O 1
ATOM 2237 N N . ASN A 1 280 ? 5.488 1.413 -24.056 1.00 98.12 280 ASN A N 1
ATOM 2238 C CA . ASN A 1 280 ? 6.785 2.050 -24.286 1.00 98.12 280 ASN A CA 1
ATOM 2239 C C . ASN A 1 280 ? 6.823 3.465 -23.699 1.00 98.12 280 ASN A C 1
ATOM 2241 O O . ASN A 1 280 ? 5.830 4.199 -23.744 1.00 98.12 280 ASN A O 1
ATOM 2245 N N . CYS A 1 281 ? 7.985 3.873 -23.197 1.00 98.44 281 CYS A N 1
ATOM 2246 C CA . CYS A 1 281 ? 8.219 5.212 -22.679 1.00 98.44 281 CYS A CA 1
ATOM 2247 C C . CYS A 1 281 ? 9.438 5.844 -23.363 1.00 98.44 281 CYS A C 1
ATOM 2249 O O . CYS A 1 281 ? 10.526 5.279 -23.373 1.00 98.44 281 CYS A O 1
ATOM 2251 N N . THR A 1 282 ? 9.269 7.036 -23.926 1.00 98.56 282 THR A N 1
ATOM 2252 C CA . THR A 1 282 ? 10.354 7.780 -24.574 1.00 98.56 282 THR A CA 1
ATOM 2253 C C . THR A 1 282 ? 10.508 9.140 -23.914 1.00 98.56 282 THR A C 1
ATOM 2255 O O . THR A 1 282 ? 9.561 9.919 -23.873 1.00 98.56 282 THR A O 1
ATOM 2258 N N . VAL A 1 283 ? 11.705 9.466 -23.436 1.00 98.25 283 VAL A N 1
ATOM 2259 C CA . VAL A 1 283 ? 12.062 10.776 -22.878 1.00 98.25 283 VAL A CA 1
ATOM 2260 C C . VAL A 1 283 ? 13.102 11.407 -23.794 1.00 98.25 283 VAL A C 1
ATOM 2262 O O . VAL A 1 283 ? 14.248 10.989 -23.823 1.00 98.25 283 VAL A O 1
ATOM 2265 N N . LYS A 1 284 ? 12.740 12.435 -24.564 1.00 97.38 284 LYS A N 1
ATOM 2266 C CA . LYS A 1 284 ? 13.671 13.035 -25.541 1.00 97.38 284 LYS A CA 1
ATOM 2267 C C . LYS A 1 284 ? 14.885 13.720 -24.891 1.00 97.38 284 LYS A C 1
ATOM 2269 O O . LYS A 1 284 ? 15.867 13.973 -25.580 1.00 97.38 284 LYS A O 1
ATOM 2274 N N . GLY A 1 285 ? 14.813 14.038 -23.597 1.00 96.69 285 GLY A N 1
ATOM 2275 C CA . GLY A 1 285 ? 15.902 14.629 -22.817 1.00 96.69 285 GLY A CA 1
ATOM 2276 C C . GLY A 1 285 ? 16.534 13.675 -21.800 1.00 96.69 285 GLY A C 1
ATOM 2277 O O . GLY A 1 285 ? 16.531 12.455 -21.961 1.00 96.69 285 GLY A O 1
ATOM 2278 N N . HIS A 1 286 ? 17.082 14.263 -20.737 1.00 97.44 286 HIS A N 1
ATOM 2279 C CA . HIS A 1 286 ? 17.656 13.530 -19.610 1.00 97.44 286 HIS A CA 1
ATOM 2280 C C . HIS A 1 286 ? 16.553 12.998 -18.686 1.00 97.44 286 HIS A C 1
ATOM 2282 O O . HIS A 1 286 ? 15.638 13.747 -18.334 1.00 97.44 286 HIS A O 1
ATOM 2288 N N . ALA A 1 287 ? 16.648 11.738 -18.270 1.00 97.62 287 ALA A N 1
ATOM 2289 C CA . ALA A 1 287 ? 15.772 11.127 -17.278 1.00 97.62 287 ALA A CA 1
ATOM 2290 C C . ALA A 1 287 ? 16.519 10.955 -15.947 1.00 97.62 287 ALA A C 1
ATOM 2292 O O . ALA A 1 287 ? 17.580 10.338 -15.918 1.00 97.62 287 ALA A O 1
ATOM 2293 N N . SER A 1 288 ? 15.961 11.469 -14.849 1.00 96.44 288 SER A N 1
ATOM 2294 C CA . SER A 1 288 ? 16.551 11.321 -13.512 1.00 96.44 288 SER A CA 1
ATOM 2295 C C . SER A 1 288 ? 15.586 10.676 -12.527 1.00 96.44 288 SER A C 1
ATOM 2297 O O . SER A 1 288 ? 14.459 11.138 -12.362 1.00 96.44 288 SER A O 1
ATOM 2299 N N . ASN A 1 289 ? 16.032 9.619 -11.856 1.00 94.31 289 ASN A N 1
ATOM 2300 C CA . ASN A 1 289 ? 15.294 8.891 -10.829 1.00 94.31 289 ASN A CA 1
ATOM 2301 C C . ASN A 1 289 ? 16.109 8.896 -9.526 1.00 94.31 289 ASN A C 1
ATOM 2303 O O . ASN A 1 289 ? 17.111 8.206 -9.416 1.00 94.31 289 ASN A O 1
ATOM 2307 N N . VAL A 1 290 ? 15.728 9.732 -8.562 1.00 90.44 290 VAL A N 1
ATOM 2308 C CA . VAL A 1 290 ? 16.482 9.899 -7.301 1.00 90.44 290 VAL A CA 1
ATOM 2309 C C . VAL A 1 290 ? 16.014 8.918 -6.225 1.00 90.44 290 VAL A C 1
ATOM 2311 O O . VAL A 1 290 ? 14.971 8.282 -6.378 1.00 90.44 290 VAL A O 1
ATOM 2314 N N . GLN A 1 291 ? 16.740 8.813 -5.115 1.00 86.12 291 GLN A N 1
ATOM 2315 C CA . GLN A 1 291 ? 16.384 7.921 -4.013 1.00 86.12 291 GLN A CA 1
ATOM 2316 C C . GLN A 1 291 ? 14.913 8.091 -3.572 1.00 86.12 291 GLN A C 1
ATOM 2318 O O . GLN A 1 291 ? 14.402 9.204 -3.415 1.00 86.12 291 GLN A O 1
ATOM 2323 N N . GLY A 1 292 ? 14.213 6.966 -3.389 1.00 83.56 292 GLY A N 1
ATOM 2324 C CA . GLY A 1 292 ? 12.792 6.923 -3.013 1.00 83.56 292 GLY A CA 1
ATOM 2325 C C . GLY A 1 292 ? 11.800 7.136 -4.168 1.00 83.56 292 GLY A C 1
ATOM 2326 O O . GLY A 1 292 ? 10.593 7.034 -3.956 1.00 83.56 292 GLY A O 1
ATOM 2327 N N . CYS A 1 293 ? 12.286 7.407 -5.380 1.00 89.56 293 CYS A N 1
ATOM 2328 C CA . CYS A 1 293 ? 11.491 7.530 -6.602 1.00 89.56 293 CYS A CA 1
ATOM 2329 C C . CYS A 1 293 ? 11.567 6.230 -7.411 1.00 89.56 293 CYS A C 1
ATOM 2331 O O . CYS A 1 293 ? 12.600 5.577 -7.407 1.00 89.56 293 CYS A O 1
ATOM 2333 N N . GLN A 1 294 ? 10.531 5.868 -8.170 1.00 91.00 294 GLN A N 1
ATOM 2334 C CA . GLN A 1 294 ? 10.474 4.587 -8.895 1.00 91.00 294 GLN A CA 1
ATOM 2335 C C . GLN A 1 294 ? 10.117 4.784 -10.367 1.00 91.00 294 GLN A C 1
ATOM 2337 O O . GLN A 1 294 ? 9.292 5.646 -10.694 1.00 91.00 294 GLN A O 1
ATOM 2342 N N . LEU A 1 295 ? 10.717 3.974 -11.243 1.00 95.00 295 LEU A N 1
ATOM 2343 C CA . LEU A 1 295 ? 10.400 3.942 -12.670 1.00 95.00 295 LEU A CA 1
ATOM 2344 C C . LEU A 1 295 ? 10.094 2.521 -13.135 1.00 95.00 295 LEU A C 1
ATOM 2346 O O . LEU A 1 295 ? 11.002 1.703 -13.251 1.00 95.00 295 LEU A O 1
ATOM 2350 N N . PHE A 1 296 ? 8.845 2.266 -13.516 1.00 96.25 296 PHE A N 1
ATOM 2351 C CA . PHE A 1 296 ? 8.428 0.998 -14.108 1.00 96.25 296 PHE A CA 1
ATOM 2352 C C . PHE A 1 296 ? 7.921 1.205 -15.538 1.00 96.25 296 PHE A C 1
ATOM 2354 O O . PHE A 1 296 ? 6.981 1.965 -15.775 1.00 96.25 296 PHE A O 1
ATOM 2361 N N . VAL A 1 297 ? 8.516 0.512 -16.504 1.00 96.62 297 VAL A N 1
ATOM 2362 C CA . VAL A 1 297 ? 8.115 0.564 -17.916 1.00 96.62 297 VAL A CA 1
ATOM 2363 C C . VAL A 1 297 ? 7.881 -0.857 -18.411 1.00 96.62 297 VAL A C 1
ATOM 2365 O O . VAL A 1 297 ? 8.770 -1.696 -18.333 1.00 96.62 297 VAL A O 1
ATOM 2368 N N . GLY A 1 298 ? 6.679 -1.149 -18.906 1.00 94.94 298 GLY A N 1
ATOM 2369 C CA . GLY A 1 298 ? 6.313 -2.485 -19.382 1.00 94.94 298 GLY A CA 1
ATOM 2370 C C . GLY A 1 298 ? 6.942 -2.862 -20.722 1.00 94.94 298 GLY A C 1
ATOM 2371 O O . GLY A 1 298 ? 7.217 -4.037 -20.951 1.00 94.94 298 GLY A O 1
ATOM 2372 N N . GLY A 1 299 ? 7.176 -1.875 -21.589 1.00 96.06 299 GLY A N 1
ATOM 2373 C CA . GLY A 1 299 ? 7.850 -2.038 -22.876 1.00 96.06 299 GLY A CA 1
ATOM 2374 C C . GLY A 1 299 ? 9.258 -1.443 -22.884 1.00 96.06 299 GLY A C 1
ATOM 2375 O O . GLY A 1 299 ? 9.981 -1.514 -21.889 1.00 96.06 299 GLY A O 1
ATOM 2376 N N . ASP A 1 300 ? 9.640 -0.856 -24.014 1.00 98.31 300 ASP A N 1
ATOM 2377 C CA . ASP A 1 300 ? 10.945 -0.216 -24.191 1.00 98.31 300 ASP A CA 1
ATOM 2378 C C . ASP A 1 300 ? 11.008 1.149 -23.490 1.00 98.31 300 ASP A C 1
ATOM 2380 O O . ASP A 1 300 ? 10.034 1.913 -23.494 1.00 98.31 300 ASP A O 1
ATOM 2384 N N . PHE A 1 301 ? 12.176 1.477 -22.937 1.00 98.56 301 PHE A N 1
ATOM 2385 C CA . PHE A 1 301 ? 12.494 2.797 -22.404 1.00 98.56 301 PHE A CA 1
ATOM 2386 C C . PHE A 1 301 ? 13.658 3.425 -23.175 1.00 98.56 301 PHE A C 1
ATOM 2388 O O . PHE A 1 301 ? 14.767 2.896 -23.190 1.00 98.56 301 PHE A O 1
ATOM 2395 N N . GLU A 1 302 ? 13.409 4.566 -23.818 1.00 98.69 302 GLU A N 1
ATOM 2396 C CA . GLU A 1 302 ? 14.432 5.312 -24.559 1.00 98.69 302 GLU A CA 1
ATOM 2397 C C . GLU A 1 302 ? 14.586 6.719 -23.983 1.00 98.69 302 GLU A C 1
ATOM 2399 O O . GLU A 1 302 ? 13.602 7.450 -23.838 1.00 98.69 302 GLU A O 1
ATOM 2404 N N . CYS A 1 303 ? 15.821 7.123 -23.684 1.00 98.38 303 CYS A N 1
ATOM 2405 C CA . CYS A 1 303 ? 16.127 8.491 -23.280 1.00 98.38 303 CYS A CA 1
ATOM 2406 C C . CYS A 1 303 ? 17.479 8.987 -23.798 1.00 98.38 303 CYS A C 1
ATOM 2408 O O . CYS A 1 303 ? 18.306 8.191 -24.224 1.00 98.38 303 CYS A O 1
ATOM 2410 N N . ALA A 1 304 ? 17.741 10.298 -23.755 1.00 97.44 304 ALA A N 1
ATOM 2411 C CA . ALA A 1 304 ? 19.050 10.816 -24.171 1.00 97.44 304 ALA A CA 1
ATOM 2412 C C . ALA A 1 304 ? 20.163 10.374 -23.203 1.00 97.44 304 ALA A C 1
ATOM 2414 O O . ALA A 1 304 ? 21.206 9.870 -23.618 1.00 97.44 304 ALA A O 1
ATOM 2415 N N . SER A 1 305 ? 19.922 10.527 -21.903 1.00 98.12 305 SER A N 1
ATOM 2416 C CA . SER A 1 305 ? 20.779 10.022 -20.831 1.00 98.12 305 SER A CA 1
ATOM 2417 C C . SER A 1 305 ? 19.955 9.740 -19.583 1.00 98.12 305 SER A C 1
ATOM 2419 O O . SER A 1 305 ? 18.918 10.375 -19.370 1.00 98.12 305 SER A O 1
ATOM 2421 N N . MET A 1 306 ? 20.427 8.814 -18.755 1.00 97.62 306 MET A N 1
ATOM 2422 C CA . MET A 1 306 ? 19.744 8.371 -17.550 1.00 97.62 306 MET A CA 1
ATOM 2423 C C . MET A 1 306 ? 20.638 8.490 -16.322 1.00 97.62 306 MET A C 1
ATOM 2425 O O . MET A 1 306 ? 21.807 8.115 -16.363 1.00 97.62 306 MET A O 1
ATOM 2429 N N . TYR A 1 307 ? 20.048 8.966 -15.234 1.00 97.44 307 TYR A N 1
ATOM 2430 C CA . TYR A 1 307 ? 20.595 8.897 -13.887 1.00 97.44 307 TYR A CA 1
ATOM 2431 C C . TYR A 1 307 ? 19.612 8.151 -12.989 1.00 97.44 307 TYR A C 1
ATOM 2433 O O . TYR A 1 307 ? 18.420 8.485 -12.994 1.00 97.44 307 TYR A O 1
ATOM 2441 N N . THR A 1 308 ? 20.087 7.187 -12.202 1.00 95.50 308 THR A N 1
ATOM 2442 C CA . THR A 1 308 ? 19.248 6.509 -11.214 1.00 95.50 308 THR A CA 1
ATOM 2443 C C . THR A 1 308 ? 19.951 6.203 -9.891 1.00 95.50 308 THR A C 1
ATOM 2445 O O . THR A 1 308 ? 21.082 5.732 -9.857 1.00 95.50 308 THR A O 1
ATOM 2448 N N . GLU A 1 309 ? 19.233 6.449 -8.801 1.00 92.19 309 GLU A N 1
ATOM 2449 C CA . GLU A 1 309 ? 19.505 5.975 -7.437 1.00 92.19 309 GLU A CA 1
ATOM 2450 C C . GLU A 1 309 ? 18.366 5.083 -6.918 1.00 92.19 309 GLU A C 1
ATOM 2452 O O . GLU A 1 309 ? 18.504 4.439 -5.882 1.00 92.19 309 GLU A O 1
ATOM 2457 N N . GLY A 1 310 ? 17.204 5.111 -7.577 1.00 89.19 310 GLY A N 1
ATOM 2458 C CA . GLY A 1 310 ? 16.008 4.379 -7.180 1.00 89.19 310 GLY A CA 1
ATOM 2459 C C . GLY A 1 310 ? 15.795 3.109 -8.007 1.00 89.19 310 GLY A C 1
ATOM 2460 O O . GLY A 1 310 ? 16.582 2.800 -8.906 1.00 89.19 310 GLY A O 1
ATOM 2461 N N . PRO A 1 311 ? 14.729 2.348 -7.704 1.00 91.50 311 PRO A N 1
ATOM 2462 C CA . PRO A 1 311 ? 14.393 1.148 -8.451 1.00 91.50 311 PRO A CA 1
ATOM 2463 C C . PRO A 1 311 ? 13.895 1.499 -9.856 1.00 91.50 311 PRO A C 1
ATOM 2465 O O . PRO A 1 311 ? 12.937 2.265 -10.037 1.00 91.50 311 PRO A O 1
ATOM 2468 N N . VAL A 1 312 ? 14.519 0.872 -10.852 1.00 94.62 312 VAL A N 1
ATOM 2469 C CA . VAL A 1 312 ? 14.155 0.999 -12.264 1.00 94.62 312 VAL A CA 1
ATOM 2470 C C . VAL A 1 312 ? 13.910 -0.383 -12.845 1.00 94.62 312 VAL A C 1
ATOM 2472 O O . VAL A 1 312 ? 14.781 -1.243 -12.789 1.00 94.62 312 VAL A O 1
ATOM 2475 N N . ILE A 1 313 ? 12.735 -0.585 -13.436 1.00 95.31 313 ILE A N 1
ATOM 2476 C CA . ILE A 1 313 ? 12.308 -1.873 -13.988 1.00 95.31 313 ILE A CA 1
ATOM 2477 C C . ILE A 1 313 ? 11.792 -1.653 -15.408 1.00 95.31 313 ILE A C 1
ATOM 2479 O O . ILE A 1 313 ? 10.761 -1.006 -15.604 1.00 95.31 313 ILE A O 1
ATOM 2483 N N . ILE A 1 314 ? 12.501 -2.197 -16.397 1.00 96.88 314 ILE A N 1
ATOM 2484 C CA . ILE A 1 314 ? 12.199 -2.050 -17.826 1.00 96.88 314 ILE A CA 1
ATOM 2485 C C . ILE A 1 314 ? 11.896 -3.424 -18.433 1.00 96.88 314 ILE A C 1
ATOM 2487 O O . ILE A 1 314 ? 12.734 -4.323 -18.418 1.00 96.88 314 ILE A O 1
ATOM 2491 N N . GLY A 1 315 ? 10.682 -3.609 -18.956 1.00 94.06 315 GLY A N 1
ATOM 2492 C CA . GLY A 1 315 ? 10.202 -4.889 -19.495 1.00 94.06 315 GLY A CA 1
ATOM 2493 C C . GLY A 1 315 ? 10.692 -5.202 -20.908 1.00 94.06 315 GLY A C 1
ATOM 2494 O O . GLY A 1 315 ? 10.747 -6.373 -21.293 1.00 94.06 315 GLY A O 1
ATOM 2495 N N . GLY A 1 316 ? 11.058 -4.171 -21.667 1.00 96.12 316 GLY A N 1
ATOM 2496 C CA . GLY A 1 316 ? 11.710 -4.264 -22.968 1.00 96.12 316 GLY A CA 1
ATOM 2497 C C . GLY A 1 316 ? 13.197 -3.932 -22.886 1.00 96.12 316 GLY A C 1
ATOM 2498 O O . GLY A 1 316 ? 13.910 -4.386 -21.988 1.00 96.12 316 GLY A O 1
ATOM 2499 N N . ASN A 1 317 ? 13.654 -3.140 -23.850 1.00 98.31 317 ASN A N 1
ATOM 2500 C CA . ASN A 1 317 ? 15.017 -2.636 -23.940 1.00 98.31 317 ASN A CA 1
ATOM 2501 C C . ASN A 1 317 ? 15.142 -1.279 -23.247 1.00 98.31 317 ASN A C 1
ATOM 2503 O O . ASN A 1 317 ? 14.218 -0.465 -23.286 1.00 98.31 317 ASN A O 1
ATOM 2507 N N . LEU A 1 318 ? 16.309 -1.016 -22.664 1.00 98.50 318 LEU A N 1
ATOM 2508 C CA . LEU A 1 318 ? 16.702 0.317 -22.220 1.00 98.50 318 LEU A CA 1
ATOM 2509 C C . LEU A 1 318 ? 17.747 0.863 -23.183 1.00 98.50 318 LEU A C 1
ATOM 2511 O O . LEU A 1 318 ? 18.807 0.261 -23.328 1.00 98.50 318 LEU A O 1
ATOM 2515 N N . LYS A 1 319 ? 17.464 2.005 -23.808 1.00 98.62 319 LYS A N 1
ATOM 2516 C CA . LYS A 1 319 ? 18.388 2.680 -24.718 1.00 98.62 319 LYS A CA 1
ATOM 2517 C C . LYS A 1 319 ? 18.671 4.112 -24.275 1.00 98.62 319 LYS A C 1
ATOM 2519 O O . LYS A 1 319 ? 17.755 4.928 -24.175 1.00 98.62 319 LYS A O 1
ATOM 2524 N N . ALA A 1 320 ? 19.945 4.426 -24.059 1.00 98.19 320 ALA A N 1
ATOM 2525 C CA . ALA A 1 320 ? 20.412 5.783 -23.789 1.00 98.19 320 ALA A CA 1
ATOM 2526 C C . ALA A 1 320 ? 21.856 5.980 -24.256 1.00 98.19 320 ALA A C 1
ATOM 2528 O O . ALA A 1 320 ? 22.575 5.008 -24.417 1.00 98.19 320 ALA A O 1
ATOM 2529 N N . ALA A 1 321 ? 22.314 7.218 -24.459 1.00 97.56 321 ALA A N 1
ATOM 2530 C CA . ALA A 1 321 ? 23.737 7.447 -24.743 1.00 97.56 321 ALA A CA 1
ATOM 2531 C C . ALA A 1 321 ? 24.603 7.218 -23.490 1.00 97.56 321 ALA A C 1
ATOM 2533 O O . ALA A 1 321 ? 25.735 6.751 -23.573 1.00 97.56 321 ALA A O 1
ATOM 2534 N N . LYS A 1 322 ? 24.063 7.548 -22.313 1.00 98.12 322 LYS A N 1
ATOM 2535 C CA . LYS A 1 322 ? 24.735 7.387 -21.024 1.00 98.12 322 LYS A CA 1
ATOM 2536 C C . LYS A 1 322 ? 23.749 6.920 -19.964 1.00 98.12 322 LYS A C 1
ATOM 2538 O O . LYS A 1 322 ? 22.668 7.501 -19.861 1.00 98.12 322 LYS A O 1
ATOM 2543 N N . VAL A 1 323 ? 24.149 5.944 -19.155 1.00 98.12 323 VAL A N 1
ATOM 2544 C CA . VAL A 1 323 ? 23.406 5.476 -17.978 1.00 98.12 323 VAL A CA 1
ATOM 2545 C C . VAL A 1 323 ? 24.325 5.533 -16.764 1.00 98.12 323 VAL A C 1
ATOM 2547 O O . VAL A 1 323 ? 25.404 4.944 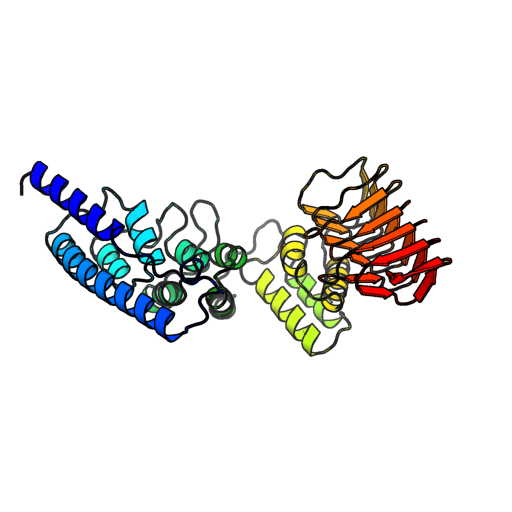-16.776 1.00 98.12 323 VAL A O 1
ATOM 2550 N N . GLU A 1 324 ? 23.907 6.255 -15.730 1.00 97.56 324 GLU A N 1
ATOM 2551 C CA . GLU A 1 324 ? 24.613 6.355 -14.454 1.00 97.56 324 GLU A CA 1
ATOM 2552 C C . GLU A 1 324 ? 23.737 5.805 -13.329 1.00 97.56 324 GLU A C 1
ATOM 2554 O O . GLU A 1 324 ? 22.573 6.195 -13.201 1.00 97.56 324 GLU A O 1
ATOM 2559 N N . THR A 1 325 ? 24.293 4.908 -12.521 1.00 95.12 325 THR A N 1
ATOM 2560 C CA . THR A 1 325 ? 23.586 4.241 -11.425 1.00 95.12 325 THR A CA 1
ATOM 2561 C C . THR A 1 325 ? 24.369 4.366 -10.120 1.00 95.12 325 THR A C 1
ATOM 2563 O O . THR A 1 325 ? 25.571 4.098 -10.128 1.00 95.12 325 THR A O 1
ATOM 2566 N N . TYR A 1 326 ? 23.701 4.723 -9.021 1.00 92.31 326 TYR A N 1
ATOM 2567 C CA . TYR A 1 326 ? 24.324 5.033 -7.727 1.00 92.31 326 TYR A CA 1
ATOM 2568 C C . TYR A 1 326 ? 23.624 4.337 -6.545 1.00 92.31 326 TYR A C 1
ATOM 2570 O O . TYR A 1 326 ? 22.398 4.257 -6.533 1.00 92.31 326 TYR A O 1
ATOM 2578 N N . TYR A 1 327 ? 24.388 3.928 -5.522 1.00 83.69 327 TYR A N 1
ATOM 2579 C CA . TYR A 1 327 ? 23.941 3.330 -4.240 1.00 83.69 327 TYR A CA 1
ATOM 2580 C C . TYR A 1 327 ? 23.292 1.939 -4.324 1.00 83.69 327 TYR A C 1
ATOM 2582 O O . TYR A 1 327 ? 22.534 1.653 -5.233 1.00 83.69 327 TYR A O 1
ATOM 2590 N N . ASN A 1 328 ? 23.522 1.054 -3.348 1.00 77.94 328 ASN A N 1
ATOM 2591 C CA . ASN A 1 328 ? 23.184 -0.378 -3.487 1.00 77.94 328 ASN A CA 1
ATOM 2592 C C . ASN A 1 328 ? 21.820 -0.757 -2.906 1.00 77.94 328 ASN A C 1
ATOM 2594 O O . ASN A 1 328 ? 21.474 -1.937 -2.884 1.00 77.94 328 ASN A O 1
ATOM 2598 N N . ASP A 1 329 ? 21.054 0.222 -2.431 1.00 75.19 329 ASP A N 1
ATOM 2599 C CA . ASP A 1 329 ? 19.735 -0.016 -1.842 1.00 75.19 329 ASP A CA 1
ATOM 2600 C C . ASP A 1 329 ? 18.708 -0.498 -2.884 1.00 75.19 329 ASP A C 1
ATOM 2602 O O . ASP A 1 329 ? 17.683 -1.077 -2.520 1.00 75.19 329 ASP A O 1
ATOM 2606 N N . TYR A 1 330 ? 18.971 -0.259 -4.175 1.00 83.31 330 TYR A N 1
ATOM 2607 C CA . TYR A 1 330 ? 18.065 -0.556 -5.282 1.00 83.31 330 TYR A CA 1
ATOM 2608 C C . TYR A 1 330 ? 18.810 -1.113 -6.502 1.00 83.31 330 TYR A C 1
ATOM 2610 O O . TYR A 1 330 ? 20.042 -1.149 -6.542 1.00 83.31 330 TYR A O 1
ATOM 2618 N N . ALA A 1 331 ? 18.034 -1.550 -7.496 1.00 88.94 331 ALA A N 1
ATOM 2619 C CA . ALA A 1 331 ? 18.547 -2.099 -8.741 1.00 88.94 331 ALA A CA 1
ATOM 2620 C C . ALA A 1 331 ? 17.945 -1.414 -9.977 1.00 88.94 331 ALA A C 1
ATOM 2622 O O . ALA A 1 331 ? 16.773 -1.017 -9.994 1.00 88.94 331 ALA A O 1
ATOM 2623 N N . LEU A 1 332 ? 18.753 -1.363 -11.036 1.00 94.19 332 LEU A N 1
ATOM 2624 C CA . LEU A 1 332 ? 18.331 -1.160 -12.415 1.00 94.19 332 LEU A CA 1
ATOM 2625 C C . LEU A 1 332 ? 18.188 -2.528 -13.089 1.00 94.19 332 LEU A C 1
ATOM 2627 O O . LEU A 1 332 ? 19.183 -3.214 -13.326 1.00 94.19 332 LEU A O 1
ATOM 2631 N N . GLU A 1 333 ? 16.962 -2.900 -13.442 1.00 95.31 333 GLU A N 1
ATOM 2632 C CA . GLU A 1 333 ? 16.652 -4.165 -14.101 1.00 95.31 333 GLU A CA 1
ATOM 2633 C C . GLU A 1 333 ? 16.039 -3.960 -15.485 1.00 95.31 333 GLU A C 1
ATOM 2635 O O . GLU A 1 333 ? 14.997 -3.321 -15.650 1.00 95.31 333 GLU A O 1
ATOM 2640 N N . VAL A 1 334 ? 16.677 -4.546 -16.495 1.00 96.75 334 VAL A N 1
ATOM 2641 C CA . VAL A 1 334 ? 16.249 -4.497 -17.894 1.00 96.75 334 VAL A CA 1
ATOM 2642 C C . VAL A 1 334 ? 16.020 -5.917 -18.388 1.00 96.75 334 VAL A C 1
ATOM 2644 O O . VAL A 1 334 ? 16.951 -6.701 -18.548 1.00 96.75 334 VAL A O 1
ATOM 2647 N N . LYS A 1 335 ? 14.769 -6.280 -18.652 1.00 93.88 335 LYS A N 1
ATOM 2648 C CA . LYS A 1 335 ? 14.418 -7.661 -18.996 1.00 93.88 335 LYS A CA 1
ATOM 2649 C C . LYS A 1 335 ? 15.042 -8.125 -20.317 1.00 93.88 335 LYS A C 1
ATOM 2651 O O . LYS A 1 335 ? 15.361 -9.305 -20.445 1.00 93.88 335 LYS A O 1
ATOM 2656 N N . GLN A 1 336 ? 15.199 -7.223 -21.289 1.00 96.00 336 GLN A N 1
ATOM 2657 C CA . GLN A 1 336 ? 15.858 -7.506 -22.568 1.00 96.00 336 GLN A CA 1
ATOM 2658 C C . GLN A 1 336 ? 17.262 -6.887 -22.602 1.00 96.00 336 GLN A C 1
ATOM 2660 O O . GLN A 1 336 ? 18.114 -7.265 -21.800 1.00 96.00 336 GLN A O 1
ATOM 2665 N N . THR A 1 337 ? 17.523 -5.951 -23.518 1.00 98.19 337 THR A N 1
ATOM 2666 C CA . THR A 1 337 ? 18.864 -5.404 -23.745 1.00 98.19 337 THR A CA 1
ATOM 2667 C C . THR A 1 337 ? 19.028 -4.035 -23.099 1.00 98.19 337 THR A C 1
ATOM 2669 O O . THR A 1 337 ? 18.219 -3.135 -23.332 1.00 98.19 337 THR A O 1
ATOM 2672 N N . LEU A 1 338 ? 20.111 -3.852 -22.344 1.00 98.25 338 LEU A N 1
ATOM 2673 C CA . LEU A 1 338 ? 20.620 -2.538 -21.959 1.00 98.25 338 LEU A CA 1
ATOM 2674 C C . LEU A 1 338 ? 21.616 -2.053 -23.021 1.00 98.25 338 LEU A C 1
ATOM 2676 O O . LEU A 1 338 ? 22.721 -2.584 -23.112 1.00 98.25 338 LEU A O 1
ATOM 2680 N N . GLN A 1 339 ? 21.206 -1.058 -23.806 1.00 98.44 339 GLN A N 1
ATOM 2681 C CA . GLN A 1 339 ? 21.971 -0.437 -24.888 1.00 98.44 339 GLN A CA 1
ATOM 2682 C C . GLN A 1 339 ? 22.468 0.949 -24.455 1.00 98.44 339 GLN A C 1
ATOM 2684 O O . GLN A 1 339 ? 21.662 1.871 -24.293 1.00 98.44 339 GLN A O 1
ATOM 2689 N N . THR A 1 340 ? 23.781 1.117 -24.269 1.00 97.75 340 THR A N 1
ATOM 2690 C CA . THR A 1 340 ? 24.363 2.433 -23.945 1.00 97.75 340 THR A CA 1
ATOM 2691 C C . THR A 1 340 ? 25.808 2.597 -24.402 1.00 97.75 340 THR A C 1
ATOM 2693 O O . THR A 1 340 ? 26.581 1.639 -24.416 1.00 97.75 340 THR A O 1
ATOM 2696 N N . ASP A 1 341 ? 26.204 3.822 -24.764 1.00 97.75 341 ASP A N 1
ATOM 2697 C CA . ASP A 1 341 ? 27.608 4.099 -25.083 1.00 97.75 341 ASP A CA 1
ATOM 2698 C C . ASP A 1 341 ? 28.457 4.036 -23.807 1.00 97.75 341 ASP A C 1
ATOM 2700 O O . ASP A 1 341 ? 29.493 3.378 -23.790 1.00 97.75 341 ASP A O 1
ATOM 2704 N N . THR A 1 342 ? 27.978 4.640 -22.717 1.00 98.00 342 THR A N 1
ATOM 2705 C CA . THR A 1 342 ? 28.658 4.607 -21.414 1.00 98.00 342 THR A CA 1
ATOM 2706 C C . THR A 1 342 ? 27.705 4.140 -20.315 1.00 98.00 342 THR A C 1
ATOM 2708 O O . THR A 1 342 ? 26.613 4.692 -20.149 1.00 98.00 342 THR A O 1
ATOM 2711 N N . LEU A 1 343 ? 28.127 3.144 -19.539 1.00 97.94 343 LEU A N 1
ATOM 2712 C CA . LEU A 1 343 ? 27.471 2.676 -18.318 1.00 97.94 343 LEU A CA 1
ATOM 2713 C C . LEU A 1 343 ? 28.391 2.937 -17.122 1.00 97.94 343 LEU A C 1
ATOM 2715 O O . LEU A 1 343 ? 29.497 2.403 -17.072 1.00 97.94 343 LEU A O 1
ATOM 2719 N N . ILE A 1 344 ? 27.935 3.745 -16.167 1.00 97.62 344 ILE A N 1
ATOM 2720 C CA . ILE A 1 344 ? 28.644 4.029 -14.914 1.00 97.62 344 ILE A CA 1
ATOM 2721 C C . ILE A 1 344 ? 27.865 3.400 -13.768 1.00 97.62 344 ILE A C 1
ATOM 2723 O O . ILE A 1 344 ? 26.709 3.756 -13.550 1.00 97.62 344 ILE A O 1
ATOM 2727 N N . ILE A 1 345 ? 28.516 2.506 -13.033 1.00 95.44 345 ILE A N 1
ATOM 2728 C CA . ILE A 1 345 ? 27.958 1.822 -11.873 1.00 95.44 345 ILE A CA 1
ATOM 2729 C C . ILE A 1 345 ? 28.780 2.216 -10.654 1.00 95.44 345 ILE A C 1
ATOM 2731 O O . ILE A 1 345 ? 29.969 1.931 -10.597 1.00 95.44 345 ILE A O 1
ATOM 2735 N N . ASP A 1 346 ? 28.153 2.899 -9.703 1.00 92.88 346 ASP A N 1
ATOM 2736 C CA . ASP A 1 346 ? 28.754 3.309 -8.437 1.00 92.88 346 ASP A CA 1
ATOM 2737 C C . ASP A 1 346 ? 27.964 2.669 -7.297 1.00 92.88 346 ASP A C 1
ATOM 2739 O O . ASP A 1 346 ? 26.875 3.122 -6.936 1.00 92.88 346 ASP A O 1
ATOM 2743 N N . HIS A 1 347 ? 28.486 1.554 -6.784 1.00 86.81 347 HIS A N 1
ATOM 2744 C CA . HIS A 1 347 ? 27.833 0.764 -5.742 1.00 86.81 347 HIS A CA 1
ATOM 2745 C C . HIS A 1 347 ? 26.345 0.469 -6.030 1.00 86.81 347 HIS A C 1
ATOM 2747 O O . HIS A 1 347 ? 25.569 0.495 -5.095 1.00 86.81 347 HIS A O 1
ATOM 2753 N N . HIS A 1 348 ? 25.903 0.204 -7.266 1.00 86.81 348 HIS A N 1
ATOM 2754 C CA . HIS A 1 348 ? 24.485 -0.056 -7.599 1.00 86.81 348 HIS A CA 1
ATOM 2755 C C . HIS A 1 348 ? 24.321 -1.399 -8.315 1.00 86.81 348 HIS A C 1
ATOM 2757 O O . HIS A 1 348 ? 25.216 -1.835 -9.040 1.00 86.81 348 HIS A O 1
ATOM 2763 N N . GLN A 1 349 ? 23.181 -2.074 -8.148 1.00 90.12 349 GLN A N 1
ATOM 2764 C CA . GLN A 1 349 ? 22.943 -3.338 -8.845 1.00 90.12 349 GLN A CA 1
ATOM 2765 C C . GLN A 1 349 ? 22.362 -3.085 -10.241 1.00 90.12 349 GLN A C 1
ATOM 2767 O O . GLN A 1 349 ? 21.320 -2.453 -10.380 1.00 90.12 349 GLN A O 1
ATOM 2772 N N . VAL A 1 350 ? 23.008 -3.614 -11.284 1.00 94.19 350 VAL A N 1
ATOM 2773 C CA . VAL A 1 350 ? 22.500 -3.548 -12.663 1.00 94.19 350 VAL A CA 1
ATOM 2774 C C . VAL A 1 350 ? 22.353 -4.952 -13.232 1.00 94.19 350 VAL A C 1
ATOM 2776 O O . VAL A 1 350 ? 23.330 -5.696 -13.335 1.00 94.19 350 VAL A O 1
ATOM 2779 N N . ILE A 1 351 ? 21.132 -5.307 -13.625 1.00 94.62 351 ILE A N 1
ATOM 2780 C CA . ILE A 1 351 ? 20.790 -6.599 -14.219 1.00 94.62 351 ILE A CA 1
ATOM 2781 C C . ILE A 1 351 ? 20.168 -6.338 -15.587 1.00 94.62 351 ILE A C 1
ATOM 2783 O O . ILE A 1 351 ? 19.218 -5.569 -15.710 1.00 94.62 351 ILE A O 1
ATOM 2787 N N . ALA A 1 352 ? 20.687 -6.992 -16.621 1.00 96.50 352 ALA A N 1
ATOM 2788 C CA . ALA A 1 352 ? 20.080 -6.976 -17.941 1.00 96.50 352 ALA A CA 1
ATOM 2789 C C . ALA A 1 352 ? 20.071 -8.383 -18.542 1.00 96.50 352 ALA A C 1
ATOM 2791 O O . ALA A 1 352 ? 21.007 -9.151 -18.312 1.00 96.50 352 ALA A O 1
ATOM 2792 N N . GLY A 1 353 ? 19.045 -8.711 -19.330 1.00 95.06 353 GLY A N 1
ATOM 2793 C CA . GLY A 1 353 ? 19.022 -9.951 -20.114 1.00 95.06 353 GLY A CA 1
ATOM 2794 C C . GLY A 1 353 ? 20.194 -10.021 -21.098 1.00 95.06 353 GLY A C 1
ATOM 2795 O O . GLY A 1 353 ? 20.808 -11.072 -21.274 1.00 95.06 353 GLY A O 1
ATOM 2796 N N . GLN A 1 354 ? 20.550 -8.875 -21.681 1.00 97.25 354 GLN A N 1
ATOM 2797 C CA . GLN A 1 354 ? 21.754 -8.687 -22.480 1.00 97.25 354 GLN A CA 1
ATOM 2798 C C . GLN A 1 354 ? 22.338 -7.286 -22.254 1.00 97.25 354 GLN A C 1
ATOM 2800 O O . GLN A 1 354 ? 21.608 -6.306 -22.116 1.00 97.25 354 GLN A O 1
ATOM 2805 N N . PHE A 1 355 ? 23.666 -7.183 -22.260 1.00 97.56 355 PHE A N 1
ATOM 2806 C CA . PHE A 1 355 ? 24.381 -5.908 -22.248 1.00 97.56 355 PHE A CA 1
ATOM 2807 C C . PHE A 1 355 ? 24.943 -5.621 -23.643 1.00 97.56 355 PHE A C 1
ATOM 2809 O O . PHE A 1 355 ? 25.720 -6.414 -24.171 1.00 97.56 355 PHE A O 1
ATOM 2816 N N . ASP A 1 356 ? 24.567 -4.480 -24.213 1.00 97.62 356 ASP A N 1
ATOM 2817 C CA . ASP A 1 356 ? 25.169 -3.881 -25.405 1.00 97.62 356 ASP A CA 1
ATOM 2818 C C . ASP A 1 356 ? 25.748 -2.519 -24.996 1.00 97.62 356 ASP A C 1
ATOM 2820 O O . ASP A 1 356 ? 25.124 -1.464 -25.119 1.00 97.62 356 ASP A O 1
ATOM 2824 N N . VAL A 1 357 ? 26.917 -2.583 -24.357 1.00 96.50 357 VAL A N 1
ATOM 2825 C CA . VAL A 1 357 ? 27.558 -1.451 -23.684 1.00 96.50 357 VAL A CA 1
ATOM 2826 C C . VAL A 1 357 ? 28.947 -1.247 -24.271 1.00 96.50 357 VAL A C 1
ATOM 2828 O O . VAL A 1 357 ? 29.760 -2.170 -24.230 1.00 96.50 357 VAL A O 1
ATOM 2831 N N . LYS A 1 358 ? 29.242 -0.050 -24.795 1.00 95.75 358 LYS A N 1
ATOM 2832 C CA . LYS A 1 358 ? 30.569 0.231 -25.380 1.00 95.75 358 LYS A CA 1
ATOM 2833 C C . LYS A 1 358 ? 31.636 0.448 -24.310 1.00 95.75 358 LYS A C 1
ATOM 2835 O O . LYS A 1 358 ? 32.736 -0.082 -24.428 1.00 95.75 358 LYS A O 1
ATOM 2840 N N . GLU A 1 359 ? 31.311 1.206 -23.269 1.00 96.94 359 GLU A N 1
ATOM 2841 C CA . GLU A 1 359 ? 32.191 1.487 -22.136 1.00 96.94 359 GLU A CA 1
ATOM 2842 C C . GLU A 1 359 ? 31.453 1.230 -20.818 1.00 96.94 359 GLU A C 1
ATOM 2844 O O . GLU A 1 359 ? 30.401 1.816 -20.560 1.00 96.94 359 GLU A O 1
ATOM 2849 N N . ARG A 1 360 ? 32.008 0.357 -19.969 1.00 96.50 360 ARG A N 1
ATOM 2850 C CA . ARG A 1 360 ? 31.468 0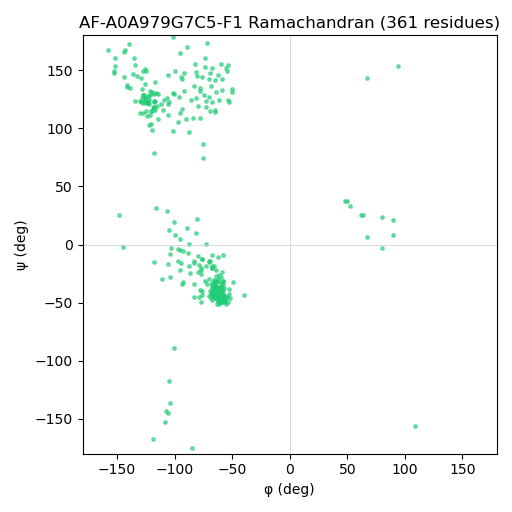.033 -18.643 1.00 96.50 360 ARG A CA 1
ATOM 2851 C C . ARG A 1 360 ? 32.477 0.415 -17.565 1.00 96.50 360 ARG A C 1
ATOM 2853 O O . ARG A 1 360 ? 33.602 -0.079 -17.577 1.00 96.50 360 ARG A O 1
ATOM 2860 N N . ILE A 1 361 ? 32.058 1.274 -16.643 1.00 96.25 361 ILE A N 1
ATOM 2861 C CA . ILE A 1 361 ? 32.872 1.814 -15.552 1.00 96.25 361 ILE A CA 1
ATOM 2862 C C . ILE A 1 361 ? 32.240 1.384 -14.229 1.00 96.25 361 ILE A C 1
ATOM 2864 O O . ILE A 1 361 ? 31.116 1.779 -13.934 1.00 96.25 361 ILE A O 1
ATOM 2868 N N . GLU A 1 362 ? 32.975 0.609 -13.439 1.00 94.00 362 GLU A N 1
ATOM 2869 C CA . GLU A 1 362 ? 32.612 0.218 -12.071 1.00 94.00 362 GLU A CA 1
ATOM 2870 C C . GLU A 1 362 ? 33.394 1.109 -11.090 1.00 94.00 362 GLU A C 1
ATOM 2872 O O . GLU A 1 362 ? 34.611 1.262 -11.248 1.00 94.00 362 GLU A O 1
ATOM 2877 N N . LYS A 1 363 ? 32.709 1.725 -10.124 1.00 89.00 363 LYS A N 1
ATOM 2878 C CA . LYS A 1 363 ? 33.270 2.644 -9.122 1.00 89.00 363 LYS A CA 1
ATOM 2879 C C . LYS A 1 363 ? 33.049 2.162 -7.699 1.00 89.00 363 LYS A C 1
ATOM 2881 O O . LYS A 1 363 ? 31.975 1.572 -7.436 1.00 89.00 363 LYS A O 1
#

Foldseek 3Di:
DDPVVLVVLLVVLVVLLVPQDFLQPPPDDDPPPPDPVVVVVVSVVSVVSNVVSLVVNLVSLVVVRQNVVCLQVNLLSCLRNLPPSSVVSVVVSPRDQQPHPQFGSLLSNLLSLSQVVNCCCCPVVVPDQLDAGPVRDGSLVSNVVHPNNPPVNVVCLVVLLVVLVVADPADPDAEFFFLVLLVVCLVVQDDDPVLSVVLVSLSSSQPSRHRHDYPQSSLVSCVPDDQSSVLSSLVSSLRGTPDDADEDEECEDPDLADEGGHEYEHAAEYEAREYAYSAEYEYAEEYEAEPNGEAHYNEEYEYQEYEYAAEYHHNYEYDYQYYAYEADPYEHEAAAEDAYAEYEAENYHYYHPYYNYNYYHYD

InterPro domains:
  IPR002110 Ankyrin repeat [SM00248] (70-99)
  IPR002110 Ankyrin repeat [SM00248] (101-131)
  IPR036770 Ankyrin repeat-containing domain superfamily [G3DSA:1.25.40.20] (42-172)
  IPR036770 Ankyrin repeat-containing domain superfamily [SSF48403] (54-158)

Organism: Chitinophaga pinensis (strain ATCC 43595 / DSM 2588 / LMG 13176 / NBRC 15968 / NCIMB 11800 / UQM 2034) (NCBI:txid485918)

pLDDT: mean 88.67, std 9.6, range [45.94, 98.69]

Solvent-accessible surface area (backbone atoms only — not comparable to full-atom values): 19228 Å² total; per-residue (Å²): 132,53,75,65,56,52,52,51,51,43,51,49,47,52,50,48,58,67,66,46,64,67,63,52,85,89,76,77,71,59,94,76,64,81,51,65,67,62,54,48,53,51,51,50,51,49,49,55,55,35,51,56,44,48,56,57,49,49,53,48,50,74,73,66,55,71,60,78,90,48,57,65,62,54,59,53,44,24,48,37,42,68,32,61,68,56,47,51,54,42,45,75,72,67,50,65,68,66,61,39,82,54,48,12,44,59,29,52,20,23,37,63,25,32,45,69,54,38,47,45,38,39,73,76,64,62,47,63,68,85,57,57,22,90,78,69,45,46,28,65,59,31,13,72,76,24,95,49,8,78,67,30,42,60,51,51,50,52,58,41,58,77,45,44,88,72,42,73,78,84,66,96,72,74,47,43,33,33,47,68,39,45,62,70,44,52,83,74,56,91,66,56,74,70,56,46,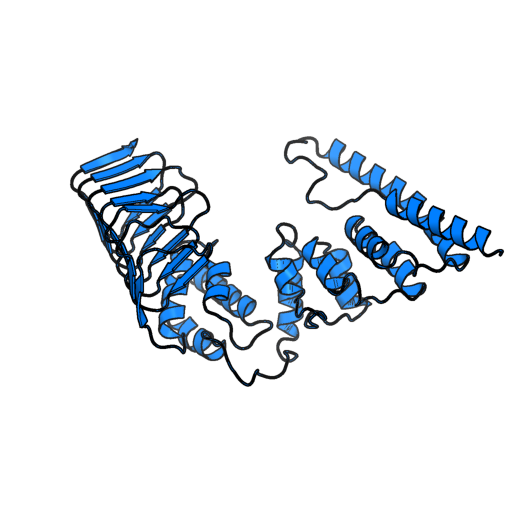52,53,50,50,53,52,53,50,62,69,39,46,73,38,67,39,40,49,64,64,63,55,49,69,66,46,72,82,52,59,67,74,59,39,53,47,49,46,56,42,46,72,74,25,41,75,61,80,67,41,81,46,78,40,65,67,71,88,58,65,70,43,74,43,63,22,32,40,36,28,73,30,53,40,72,46,38,32,38,40,31,57,23,36,37,37,30,66,23,47,37,37,26,45,75,93,16,37,40,40,28,44,22,37,38,39,33,47,26,38,40,33,36,21,42,31,41,29,53,22,36,36,40,26,53,32,40,38,33,37,46,65,92,29,38,41,37,22,60,32,38,36,36,24,50,34,38,40,33,32,54,38,45,77,47,51,67,34,81,50,61,77,37,81,46,82,93

Sequence (363 aa):
MTEQEMIEKQWELARLIQRMEVIFIGHQFNKYEQNEEIRLNKSNKVHEENLQLLAAIKMLIEEGVDLNFKNKSVMERAVATDSIELIQMFLSAGLPINEVNGKGLLYHAAEKGAAQIVRFLIEEKGVNPRRRSQRDFSVLAAARSSRYSREVLPYLMDVMGKTKSERMPVPKKLHELTEENMLKYLPQVSISANQQQKLHNIIESLFIEEYSVKLANFYEIIAVQDPELVFACISLITNAITKAPAQKTVKSIAAEHYVHHGNLEVTGSLKIRSLMVTGNCTVKGHASNVQGCQLFVGGDFECASMYTEGPVIIGGNLKAAKVETYYNDYALEVKQTLQTDTLIIDHHQVIAGQFDVKERIEK

Secondary structure (DSSP, 8-state):
--HHHHHHHHHHHHHHHHHSPP--TTSSS-TT---HHHHHHHHHHHHHHHHHHHHHHHHHHHTT---TTSHHHHHHHHHHTT-HHHHHHHHHTT--TT-STTT-HHHHHHHHT-HHHHHIIIIIS---TTPPPTT---HHHHHHH-TT-TTHHHHHHHHHHHTGGGSPPPPSS--SEEHHHHHHHGGGS---HHHHHHHHHHHHHHHSS-SEE-HHHHHHHHTTS-HHHHHHHHHHHHHH-SSPP--EEES----SEEEESS-EEESS-EEEEEEEESS-EEEEEEEEEEEEEEEEESS-EEEEEEEESS-EEESS-EEEEEEEEE-TTSEEEEEEEEEEEEEEEES-EEEEEEEEEEEEEE-